Protein AF-T1GP58-F1 (afdb_monomer_lite)

Structure (mmCIF, N/CA/C/O backbone):
data_AF-T1GP58-F1
#
_entry.id   AF-T1GP58-F1
#
loop_
_atom_site.group_PDB
_atom_site.id
_atom_site.type_symbol
_atom_site.label_atom_id
_atom_site.label_alt_id
_atom_site.label_comp_id
_atom_site.label_asym_id
_atom_site.label_entity_id
_atom_site.label_seq_id
_atom_site.pdbx_PDB_ins_code
_atom_site.Cartn_x
_atom_site.Cartn_y
_atom_site.Cartn_z
_atom_site.occupancy
_atom_site.B_iso_or_equiv
_atom_site.auth_seq_id
_atom_site.auth_comp_id
_atom_site.auth_asym_id
_atom_site.auth_atom_id
_atom_site.pdbx_PDB_model_num
ATOM 1 N N . LYS A 1 1 ? 3.276 -62.588 -16.269 1.00 53.56 1 LYS A N 1
ATOM 2 C CA . LYS A 1 1 ? 3.575 -61.265 -16.884 1.00 53.56 1 LYS A CA 1
ATOM 3 C C . LYS A 1 1 ? 5.019 -60.886 -16.559 1.00 53.56 1 LYS A C 1
ATOM 5 O O . LYS A 1 1 ? 5.345 -60.754 -15.389 1.00 53.56 1 LYS A O 1
ATOM 10 N N . LYS A 1 2 ? 5.904 -60.807 -17.558 1.00 58.25 2 LYS A N 1
ATOM 11 C CA . LYS A 1 2 ? 7.333 -60.497 -17.373 1.00 58.25 2 LYS A CA 1
ATOM 12 C C . LYS A 1 2 ? 7.470 -58.979 -17.190 1.00 58.25 2 LYS A C 1
ATOM 14 O O . LYS A 1 2 ? 7.221 -58.237 -18.131 1.00 58.25 2 LYS A O 1
ATOM 19 N N . PHE A 1 3 ? 7.780 -58.509 -15.984 1.00 60.28 3 PHE A N 1
ATOM 20 C CA . PHE A 1 3 ? 7.936 -57.075 -15.714 1.00 60.28 3 PHE A CA 1
ATOM 21 C C . PHE A 1 3 ? 9.345 -56.616 -16.125 1.00 60.28 3 PHE A C 1
ATOM 23 O O . PHE A 1 3 ? 10.289 -56.723 -15.348 1.00 60.28 3 PHE A O 1
ATOM 30 N N . SER A 1 4 ? 9.512 -56.143 -17.361 1.00 80.62 4 SER A N 1
ATOM 31 C CA . SER A 1 4 ? 10.743 -55.489 -17.830 1.00 80.62 4 SER A CA 1
ATOM 32 C C . SER A 1 4 ? 10.648 -53.974 -17.630 1.00 80.62 4 SER A C 1
ATOM 34 O O . SER A 1 4 ? 9.689 -53.350 -18.075 1.00 80.62 4 SER A O 1
ATOM 36 N N . ASN A 1 5 ? 11.645 -53.370 -16.981 1.00 84.69 5 ASN A N 1
ATOM 37 C CA . ASN A 1 5 ? 11.744 -51.923 -16.782 1.00 84.69 5 ASN A CA 1
ATOM 38 C C . ASN A 1 5 ? 12.739 -51.355 -17.802 1.00 84.69 5 ASN A C 1
ATOM 40 O O . ASN A 1 5 ? 13.890 -51.791 -17.828 1.00 84.69 5 ASN A O 1
ATOM 44 N N . ARG A 1 6 ? 12.312 -50.401 -18.635 1.00 88.25 6 ARG A N 1
ATOM 45 C CA . ARG A 1 6 ? 13.151 -49.801 -19.685 1.00 88.25 6 ARG A CA 1
ATOM 46 C C . ARG A 1 6 ? 13.697 -48.439 -19.255 1.00 88.25 6 ARG A C 1
ATOM 48 O O . ARG A 1 6 ? 13.029 -47.708 -18.524 1.00 88.25 6 ARG A O 1
ATOM 55 N N . CYS A 1 7 ? 14.899 -48.099 -19.706 1.00 87.56 7 CYS A N 1
ATOM 56 C CA . CYS A 1 7 ? 15.447 -46.751 -19.582 1.00 87.56 7 CYS A CA 1
ATOM 57 C C . CYS A 1 7 ? 14.700 -45.790 -20.520 1.00 87.56 7 CYS A C 1
ATOM 59 O O . CYS A 1 7 ? 14.567 -46.077 -21.707 1.00 87.56 7 CYS A O 1
ATOM 61 N N . SER A 1 8 ? 14.221 -44.656 -19.999 1.00 84.69 8 SER A N 1
ATOM 62 C CA . SER A 1 8 ? 13.401 -43.684 -20.743 1.00 84.69 8 SER A CA 1
ATOM 63 C C . SER A 1 8 ? 14.207 -42.578 -21.432 1.00 84.69 8 SER A C 1
ATOM 65 O O . SER A 1 8 ? 13.628 -41.633 -21.959 1.00 84.69 8 SER A O 1
ATOM 67 N N . ILE A 1 9 ? 15.538 -42.644 -21.392 1.00 85.12 9 ILE A N 1
ATOM 68 C CA . ILE A 1 9 ? 16.398 -41.659 -22.053 1.00 85.12 9 ILE A CA 1
ATOM 69 C C . ILE A 1 9 ? 16.430 -41.975 -23.546 1.00 85.12 9 ILE A C 1
ATOM 71 O O . ILE A 1 9 ? 16.715 -43.110 -23.929 1.00 85.12 9 ILE A O 1
ATOM 75 N N . VAL A 1 10 ? 16.157 -40.951 -24.363 1.00 79.00 10 VAL A N 1
ATOM 76 C CA . VAL A 1 10 ? 15.878 -41.007 -25.816 1.00 79.00 10 VAL A CA 1
ATOM 77 C C . VAL A 1 10 ? 16.961 -41.734 -26.635 1.00 79.00 10 VAL A C 1
ATOM 79 O O . VAL A 1 10 ? 16.698 -42.179 -27.743 1.00 79.00 10 VAL A O 1
ATOM 82 N N . SER A 1 11 ? 18.152 -41.940 -26.070 1.00 78.50 11 SER A N 1
ATOM 83 C CA . SER A 1 11 ? 19.288 -42.599 -26.723 1.00 78.50 11 SER A CA 1
ATOM 84 C C . SER A 1 11 ? 19.703 -43.950 -26.105 1.00 78.50 11 SER A C 1
ATOM 86 O O . SER A 1 11 ? 20.630 -44.568 -26.622 1.00 78.50 11 SER A O 1
ATOM 88 N N . CYS A 1 12 ? 19.079 -44.430 -25.016 1.00 86.75 12 CYS A N 1
ATOM 89 C CA . CYS A 1 12 ? 19.571 -45.623 -24.307 1.00 86.75 12 CYS A CA 1
ATOM 90 C C . CYS A 1 12 ? 18.735 -46.894 -24.503 1.00 86.75 12 CYS A C 1
ATOM 92 O O . CYS A 1 12 ? 19.295 -47.950 -24.781 1.00 86.75 12 CYS A O 1
ATOM 94 N N . GLY A 1 13 ? 17.414 -46.827 -24.303 1.00 81.81 13 GLY A N 1
ATOM 95 C CA . GLY A 1 13 ? 16.479 -47.935 -24.566 1.00 81.81 13 GLY A CA 1
ATOM 96 C C . GLY A 1 13 ? 16.707 -49.262 -23.816 1.00 81.81 13 GLY A C 1
ATOM 97 O O . GLY A 1 13 ? 15.965 -50.213 -24.051 1.00 81.81 13 GLY A O 1
ATOM 98 N N . LYS A 1 14 ? 17.696 -49.365 -22.913 1.00 86.81 14 LYS A N 1
ATOM 99 C CA . LYS A 1 14 ? 18.072 -50.628 -22.248 1.00 86.81 14 LYS A CA 1
ATOM 100 C C . LYS A 1 14 ? 16.975 -51.147 -21.323 1.00 86.81 14 LYS A C 1
ATOM 102 O O . LYS A 1 14 ? 16.378 -50.385 -20.559 1.00 86.81 14 LYS A O 1
ATOM 107 N N . GLU A 1 15 ? 16.757 -52.459 -21.350 1.00 89.06 15 GLU A N 1
ATOM 108 C CA . GLU A 1 15 ? 15.716 -53.133 -20.572 1.00 89.06 15 GLU A CA 1
ATOM 109 C C . GLU A 1 15 ? 16.304 -53.984 -19.452 1.00 89.06 15 GLU A C 1
ATOM 111 O O . GLU A 1 15 ? 17.244 -54.752 -19.649 1.00 89.06 15 GLU A O 1
ATOM 116 N N . PHE A 1 16 ? 15.703 -53.894 -18.270 1.00 87.94 16 PHE A N 1
ATOM 117 C CA . PHE A 1 16 ? 16.152 -54.610 -17.087 1.00 87.94 16 PHE A CA 1
ATOM 118 C C . PHE A 1 16 ? 15.010 -55.395 -16.454 1.00 87.94 16 PHE A C 1
ATOM 120 O O . PHE A 1 16 ? 13.902 -54.890 -16.265 1.00 87.94 16 PHE A O 1
ATOM 127 N N . LYS A 1 17 ? 15.304 -56.636 -16.057 1.00 86.25 17 LYS A N 1
ATOM 128 C CA . LYS A 1 17 ? 14.353 -57.499 -15.339 1.00 86.25 17 LYS A CA 1
ATOM 129 C C . LYS A 1 17 ? 14.024 -56.963 -13.938 1.00 86.25 17 LYS A C 1
ATOM 131 O O . LYS A 1 17 ? 12.912 -57.145 -13.464 1.00 86.25 17 LYS A O 1
ATOM 136 N N . LEU A 1 18 ? 14.976 -56.292 -13.280 1.00 86.94 18 LEU A N 1
ATOM 137 C CA . LEU A 1 18 ? 14.813 -55.727 -11.937 1.00 86.94 18 LEU A CA 1
ATOM 138 C C . LEU A 1 18 ? 14.964 -54.201 -11.957 1.00 86.94 18 LEU A C 1
ATOM 140 O O . LEU A 1 18 ? 15.836 -53.658 -12.638 1.00 86.94 18 LEU A O 1
ATOM 144 N N . LYS A 1 19 ? 14.162 -53.512 -11.136 1.00 82.12 19 LYS A N 1
ATOM 145 C CA . LYS A 1 19 ? 14.239 -52.051 -10.950 1.00 82.12 19 LYS A CA 1
ATOM 146 C C . LYS A 1 19 ? 15.583 -51.593 -10.377 1.00 82.12 19 LYS A C 1
ATOM 148 O O . LYS A 1 19 ? 16.052 -50.516 -10.730 1.00 82.12 19 LYS A O 1
ATOM 153 N N . SER A 1 20 ? 16.233 -52.419 -9.556 1.00 84.12 20 SER A N 1
ATOM 154 C CA . SER A 1 20 ? 17.564 -52.137 -9.001 1.00 84.12 20 SER A CA 1
ATOM 155 C C . SER A 1 20 ? 18.631 -51.990 -10.091 1.00 84.12 20 SER A C 1
ATOM 157 O O . SER A 1 20 ? 19.484 -51.108 -10.009 1.00 84.12 20 SER A O 1
ATOM 159 N N . HIS A 1 21 ? 18.564 -52.810 -11.143 1.00 86.38 21 HIS A N 1
ATOM 160 C CA . HIS A 1 21 ? 19.505 -52.749 -12.262 1.00 86.38 21 HIS A CA 1
ATOM 161 C C . HIS A 1 21 ? 19.256 -51.521 -13.138 1.00 86.38 21 HIS A C 1
ATOM 163 O O . HIS A 1 21 ? 20.213 -50.866 -13.541 1.00 86.38 21 HIS A O 1
ATOM 169 N N . LEU A 1 22 ? 17.989 -51.150 -13.350 1.00 87.50 22 LEU A N 1
ATOM 170 C CA . LEU A 1 22 ? 17.644 -49.894 -14.015 1.00 87.50 22 LEU A CA 1
ATOM 171 C C . LEU A 1 22 ? 18.153 -48.676 -13.220 1.00 87.50 22 LEU A C 1
ATOM 173 O O . LEU A 1 22 ? 18.740 -47.767 -13.799 1.00 87.50 22 LEU A O 1
ATOM 177 N N . ALA A 1 23 ? 17.983 -48.667 -11.896 1.00 83.75 23 ALA A N 1
ATOM 178 C CA . ALA A 1 23 ? 18.475 -47.589 -11.035 1.00 83.75 23 ALA A CA 1
ATOM 179 C C . ALA A 1 23 ? 20.010 -47.470 -11.065 1.00 83.75 23 ALA A C 1
ATOM 181 O O . ALA A 1 23 ? 20.543 -46.367 -11.186 1.00 83.75 23 ALA A O 1
ATOM 182 N N . ARG A 1 24 ? 20.728 -48.603 -11.028 1.00 85.69 24 ARG A N 1
ATOM 183 C CA . ARG A 1 24 ? 22.191 -48.636 -11.197 1.00 85.69 24 ARG A CA 1
ATOM 184 C C . ARG A 1 24 ? 22.605 -48.109 -12.572 1.00 85.69 24 ARG A C 1
ATOM 186 O O . ARG A 1 24 ? 23.550 -47.333 -12.667 1.00 85.69 24 ARG A O 1
ATOM 193 N N . HIS A 1 25 ? 21.877 -48.490 -13.617 1.00 88.94 25 HIS A N 1
ATOM 194 C CA . HIS A 1 25 ? 22.128 -48.033 -14.976 1.00 88.94 25 HIS A CA 1
ATOM 195 C C . HIS A 1 25 ? 21.943 -46.514 -15.129 1.00 88.94 25 HIS A C 1
ATOM 197 O O . HIS A 1 25 ? 22.797 -45.871 -15.734 1.00 88.94 25 HIS A O 1
ATOM 203 N N . TYR A 1 26 ? 20.912 -45.922 -14.516 1.00 87.31 26 TYR A N 1
ATOM 204 C CA . TYR A 1 26 ? 20.752 -44.464 -14.477 1.00 87.31 26 TYR A CA 1
ATOM 205 C C . TYR A 1 26 ? 21.939 -43.761 -13.813 1.00 87.31 26 TYR A C 1
ATOM 207 O O . TYR A 1 26 ? 22.429 -42.765 -14.342 1.00 87.31 26 TYR A O 1
ATOM 215 N N . ALA A 1 27 ? 22.448 -44.306 -12.707 1.00 83.12 27 ALA A N 1
ATOM 216 C CA . ALA A 1 27 ? 23.586 -43.718 -12.010 1.00 83.12 27 ALA A CA 1
ATOM 217 C C . ALA A 1 27 ? 24.891 -43.832 -12.817 1.00 83.12 27 ALA A C 1
ATOM 219 O O . ALA A 1 27 ? 25.648 -42.871 -12.884 1.00 83.12 27 ALA A O 1
ATOM 220 N N . GLN A 1 28 ? 25.144 -44.984 -13.446 1.00 86.00 28 GLN A N 1
ATOM 221 C CA . GLN A 1 28 ? 26.411 -45.269 -14.132 1.00 86.00 28 GLN A CA 1
ATOM 222 C C . GLN A 1 28 ? 26.478 -44.719 -15.561 1.00 86.00 28 GLN A C 1
ATOM 224 O O . GLN A 1 28 ? 27.513 -44.204 -15.962 1.00 86.00 28 GLN A O 1
ATOM 229 N N . ALA A 1 29 ? 25.399 -44.836 -16.340 1.00 84.88 29 ALA A N 1
ATOM 230 C CA . ALA A 1 29 ? 25.394 -44.451 -17.755 1.00 84.88 29 ALA A CA 1
ATOM 231 C C . ALA A 1 29 ? 24.887 -43.022 -17.993 1.00 84.88 29 ALA A C 1
ATOM 233 O O . ALA A 1 29 ? 25.162 -42.443 -19.041 1.00 84.88 29 ALA A O 1
ATOM 234 N N . HIS A 1 30 ? 24.134 -42.460 -17.041 1.00 85.19 30 HIS A N 1
ATOM 235 C CA . HIS A 1 30 ? 23.494 -41.151 -17.190 1.00 85.19 30 HIS A CA 1
ATOM 236 C C . HIS A 1 30 ? 23.791 -40.180 -16.040 1.00 85.19 30 HIS A C 1
ATOM 238 O O . HIS A 1 30 ? 23.311 -39.052 -16.070 1.00 85.19 30 HIS A O 1
ATOM 244 N N . GLY A 1 31 ? 24.547 -40.595 -15.014 1.00 77.75 31 GLY A N 1
ATOM 245 C CA . GLY A 1 31 ? 24.836 -39.760 -13.841 1.00 77.75 31 GLY A CA 1
ATOM 246 C C . GLY A 1 31 ? 23.606 -39.425 -12.984 1.00 77.75 31 GLY A C 1
ATOM 247 O O . GLY A 1 31 ? 23.681 -38.581 -12.093 1.00 77.75 31 GLY A O 1
ATOM 248 N N . LEU A 1 32 ? 22.464 -40.075 -13.227 1.00 73.94 32 LEU A N 1
ATOM 249 C CA . LEU A 1 32 ? 21.208 -39.846 -12.516 1.00 73.94 32 LEU A CA 1
ATOM 250 C C . LEU A 1 32 ? 21.105 -40.818 -11.335 1.00 73.94 32 LEU A C 1
ATOM 252 O O . LEU A 1 32 ? 20.758 -41.989 -11.489 1.00 73.94 32 LEU A O 1
ATOM 256 N N . ALA A 1 33 ? 21.413 -40.350 -10.128 1.00 69.19 33 ALA A N 1
ATOM 257 C CA . ALA A 1 33 ? 21.353 -41.180 -8.928 1.00 69.19 33 ALA A CA 1
ATOM 258 C C . ALA A 1 33 ? 19.903 -41.383 -8.441 1.00 69.19 33 ALA A C 1
ATOM 260 O O . ALA A 1 33 ? 19.408 -40.650 -7.585 1.00 69.19 33 ALA A O 1
ATOM 261 N N . VAL A 1 34 ? 19.222 -42.420 -8.939 1.00 62.06 34 VAL A N 1
ATOM 262 C CA . VAL A 1 34 ? 17.927 -42.876 -8.400 1.00 62.06 34 VAL A CA 1
ATOM 263 C C . VAL A 1 34 ? 18.187 -43.742 -7.160 1.00 62.06 34 VAL A C 1
ATOM 265 O O . VAL A 1 34 ? 18.302 -44.965 -7.246 1.00 62.06 34 VAL A O 1
ATOM 268 N N . ARG A 1 35 ? 18.361 -43.125 -5.984 1.00 58.94 35 ARG A N 1
ATOM 269 C CA . ARG A 1 35 ? 18.572 -43.873 -4.729 1.00 58.94 35 ARG A CA 1
ATOM 270 C C . ARG A 1 35 ? 17.260 -44.509 -4.249 1.00 58.94 35 ARG A C 1
ATOM 272 O O . ARG A 1 35 ? 16.234 -43.847 -4.189 1.00 58.94 35 ARG A O 1
ATOM 279 N N . SER A 1 36 ? 17.310 -45.793 -3.884 1.00 57.44 36 SER A N 1
ATOM 280 C CA . SER A 1 36 ? 16.164 -46.583 -3.380 1.00 57.44 36 SER A CA 1
ATOM 281 C C . SER A 1 36 ? 15.986 -46.526 -1.851 1.00 57.44 36 SER A C 1
ATOM 283 O O . SER A 1 36 ? 15.307 -47.373 -1.282 1.00 57.44 36 SER A O 1
ATOM 285 N N . GLY A 1 37 ? 16.600 -45.557 -1.168 1.00 52.97 37 GLY A N 1
ATOM 286 C CA . GLY A 1 37 ? 16.432 -45.342 0.272 1.00 52.97 37 GLY A CA 1
ATOM 287 C C . GLY A 1 37 ? 15.597 -44.092 0.510 1.00 52.97 37 GLY A C 1
ATOM 288 O O . GLY A 1 37 ? 15.964 -43.055 -0.023 1.00 52.97 37 GLY A O 1
ATOM 289 N N . SER A 1 38 ? 14.499 -44.238 1.264 1.00 46.16 38 SER A N 1
ATOM 290 C CA . SER A 1 38 ? 13.566 -43.217 1.773 1.00 46.16 38 SER A CA 1
ATOM 291 C C . SER A 1 38 ? 13.392 -41.963 0.898 1.00 46.16 38 SER A C 1
ATOM 293 O O . SER A 1 38 ? 14.304 -41.136 0.814 1.00 46.16 38 SER A O 1
ATOM 295 N N . PRO A 1 39 ? 12.200 -41.741 0.312 1.00 50.47 39 PRO A N 1
ATOM 296 C CA . PRO A 1 39 ? 11.891 -40.490 -0.344 1.00 50.47 39 PRO A CA 1
ATOM 297 C C . PRO A 1 39 ? 11.797 -39.437 0.757 1.00 50.47 39 PRO A C 1
ATOM 299 O O . PRO A 1 39 ? 10.714 -39.106 1.223 1.00 50.47 39 PRO A O 1
ATOM 302 N N . ARG A 1 40 ? 12.919 -38.846 1.173 1.00 56.22 40 ARG A N 1
ATOM 303 C CA . ARG A 1 40 ? 12.838 -37.428 1.476 1.00 56.22 40 ARG A CA 1
ATOM 304 C C . ARG A 1 40 ? 12.452 -36.844 0.134 1.00 56.22 40 ARG A C 1
ATOM 306 O O . ARG A 1 40 ? 13.259 -36.951 -0.794 1.00 56.22 40 ARG A O 1
ATOM 313 N N . PRO A 1 41 ? 11.222 -36.334 -0.035 1.00 52.53 41 PRO A N 1
ATOM 314 C CA . PRO A 1 41 ? 10.964 -35.547 -1.209 1.00 52.53 41 PRO A CA 1
ATOM 315 C C . PRO A 1 41 ? 12.099 -34.524 -1.217 1.00 52.53 41 PRO A C 1
ATOM 317 O O . PRO A 1 41 ? 12.242 -33.736 -0.280 1.00 52.53 41 PRO A O 1
ATOM 320 N N . ILE A 1 42 ? 12.929 -34.543 -2.262 1.00 56.75 42 ILE A N 1
ATOM 321 C CA . ILE A 1 42 ? 13.425 -33.288 -2.801 1.00 56.75 42 ILE A CA 1
ATOM 322 C C . ILE A 1 42 ? 12.126 -32.583 -3.165 1.00 56.75 42 ILE A C 1
ATOM 324 O O . ILE A 1 42 ? 11.558 -32.753 -4.243 1.00 56.75 42 ILE A O 1
ATOM 328 N N . MET A 1 43 ? 11.548 -31.940 -2.144 1.00 50.03 43 MET A N 1
ATOM 329 C CA . MET A 1 43 ? 10.503 -30.958 -2.264 1.00 50.03 43 MET A CA 1
ATOM 330 C C . MET A 1 43 ? 11.083 -30.076 -3.332 1.00 50.03 43 MET A C 1
ATOM 332 O O . MET A 1 43 ? 12.142 -29.499 -3.086 1.00 50.03 43 MET A O 1
ATOM 336 N N . LYS A 1 44 ? 10.505 -30.119 -4.537 1.00 58.84 44 LYS A N 1
ATOM 337 C CA . LYS A 1 44 ? 10.918 -29.281 -5.656 1.00 58.84 44 LYS A CA 1
ATOM 338 C C . LYS A 1 44 ? 11.271 -27.945 -5.034 1.00 58.84 44 LYS A C 1
ATOM 340 O O . LYS A 1 44 ? 10.378 -27.296 -4.483 1.00 58.84 44 LYS A O 1
ATOM 345 N N . THR A 1 45 ? 12.552 -27.592 -4.981 1.00 58.97 45 THR A N 1
ATOM 346 C CA . THR A 1 45 ? 12.903 -26.264 -4.523 1.00 58.97 45 THR A CA 1
ATOM 347 C C . THR A 1 45 ? 12.319 -25.409 -5.620 1.00 58.97 45 THR A C 1
ATOM 349 O O . THR A 1 45 ? 12.806 -25.391 -6.748 1.00 58.97 45 THR A O 1
ATOM 352 N N . ARG A 1 46 ? 11.147 -24.828 -5.335 1.00 70.19 46 ARG A N 1
ATOM 353 C CA . ARG A 1 46 ? 10.574 -23.748 -6.122 1.00 70.19 46 ARG A CA 1
ATOM 354 C C . ARG A 1 46 ? 11.767 -22.868 -6.454 1.00 70.19 46 ARG A C 1
ATOM 356 O O . ARG A 1 46 ? 12.444 -22.454 -5.516 1.00 70.19 46 ARG A O 1
ATOM 363 N N . THR A 1 47 ? 12.081 -22.754 -7.744 1.00 82.88 47 THR A N 1
ATOM 364 C CA . THR A 1 47 ? 13.333 -22.191 -8.271 1.00 82.88 47 THR A CA 1
ATOM 365 C C . THR A 1 47 ? 13.873 -21.117 -7.335 1.00 82.88 47 THR A C 1
ATOM 367 O O . THR A 1 47 ? 13.185 -20.117 -7.105 1.00 82.88 47 THR A O 1
ATOM 370 N N . ALA A 1 48 ? 15.036 -21.354 -6.727 1.00 85.88 48 ALA A N 1
ATOM 371 C CA . ALA A 1 48 ? 15.615 -20.379 -5.815 1.00 85.88 48 ALA A CA 1
ATOM 372 C C . ALA A 1 48 ? 15.838 -19.068 -6.581 1.00 85.88 48 ALA A C 1
ATOM 374 O O . ALA A 1 48 ? 16.359 -19.083 -7.695 1.00 85.88 48 ALA A O 1
ATOM 375 N N . PHE A 1 49 ? 15.409 -17.944 -6.008 1.00 89.25 49 PHE A N 1
ATOM 376 C CA . PHE A 1 49 ? 15.566 -16.633 -6.629 1.00 89.25 49 PHE A CA 1
ATOM 377 C C . PHE A 1 49 ? 16.030 -15.608 -5.599 1.00 89.25 49 PHE A C 1
ATOM 379 O O . PHE A 1 49 ? 15.629 -15.639 -4.435 1.00 89.25 49 PHE A O 1
ATOM 386 N N . TYR A 1 50 ? 16.864 -14.678 -6.052 1.00 94.88 50 TYR A N 1
ATOM 387 C CA . TYR A 1 50 ? 17.271 -13.506 -5.294 1.00 94.88 50 TYR A CA 1
ATOM 388 C C . TYR A 1 50 ? 16.555 -12.286 -5.867 1.00 94.88 50 TYR A C 1
ATOM 390 O O . TYR A 1 50 ? 16.605 -12.037 -7.070 1.00 94.88 50 TYR A O 1
ATOM 398 N N . MET A 1 51 ? 15.872 -11.526 -5.014 1.00 94.56 51 MET A N 1
ATOM 399 C CA . MET A 1 51 ? 15.196 -10.297 -5.418 1.00 94.56 51 MET A CA 1
ATOM 400 C C . MET A 1 51 ? 15.711 -9.131 -4.583 1.00 94.56 51 MET A C 1
ATOM 402 O O . MET A 1 51 ? 15.428 -9.034 -3.390 1.00 94.56 51 MET A O 1
ATOM 406 N N . HIS A 1 52 ? 16.406 -8.208 -5.240 1.00 95.75 52 HIS A N 1
ATOM 407 C CA . HIS A 1 52 ? 16.778 -6.919 -4.675 1.00 95.75 52 HIS A CA 1
ATOM 408 C C . HIS A 1 52 ? 15.979 -5.812 -5.366 1.00 95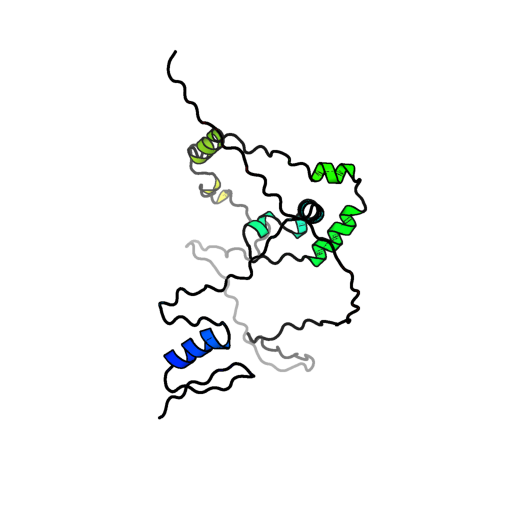.75 52 HIS A C 1
ATOM 410 O O . HIS A 1 52 ? 16.015 -5.664 -6.587 1.00 95.75 52 HIS A O 1
ATOM 416 N N . ALA A 1 53 ? 15.212 -5.039 -4.596 1.00 94.94 53 ALA A N 1
ATOM 417 C CA . ALA A 1 53 ? 14.369 -3.995 -5.167 1.00 94.94 53 ALA A CA 1
ATOM 418 C C . ALA A 1 53 ? 15.211 -2.786 -5.602 1.00 94.94 53 ALA A C 1
ATOM 420 O O . ALA A 1 53 ? 15.821 -2.121 -4.765 1.00 94.94 53 ALA A O 1
ATOM 421 N N . ASN A 1 54 ? 15.162 -2.446 -6.893 1.00 94.12 54 ASN A N 1
ATOM 422 C CA . ASN A 1 54 ? 15.793 -1.235 -7.417 1.00 94.12 54 ASN A CA 1
ATOM 423 C C . ASN A 1 54 ? 15.166 0.035 -6.792 1.00 94.12 54 ASN A C 1
ATOM 425 O O . ASN A 1 54 ? 14.000 0.055 -6.381 1.00 94.12 54 ASN A O 1
ATOM 429 N N . VAL A 1 55 ? 15.943 1.116 -6.746 1.00 93.62 55 VAL A N 1
ATOM 430 C CA . VAL A 1 55 ? 15.567 2.461 -6.300 1.00 93.62 55 VAL A CA 1
ATOM 431 C C . VAL A 1 55 ? 14.305 2.958 -7.008 1.00 93.62 55 VAL A C 1
ATOM 433 O O . VAL A 1 55 ? 13.392 3.441 -6.341 1.00 93.62 55 VAL A O 1
ATOM 436 N N . MET A 1 56 ? 14.186 2.751 -8.323 1.00 93.19 56 MET A N 1
ATOM 437 C CA . MET A 1 56 ? 12.978 3.121 -9.077 1.00 93.19 56 MET A CA 1
ATOM 438 C C . MET A 1 56 ? 11.732 2.384 -8.573 1.00 93.19 56 MET A C 1
ATOM 440 O O . MET A 1 56 ? 10.676 2.982 -8.385 1.00 93.19 56 MET A O 1
ATOM 444 N N . THR A 1 57 ? 11.857 1.094 -8.253 1.00 94.31 57 THR A N 1
ATOM 445 C CA . THR A 1 57 ? 10.756 0.300 -7.690 1.00 94.31 57 THR A CA 1
ATOM 446 C C . THR A 1 57 ? 10.426 0.713 -6.252 1.00 94.31 57 THR A C 1
ATOM 448 O O . THR A 1 57 ? 9.289 0.577 -5.802 1.00 94.31 57 THR A O 1
ATOM 451 N N . ARG A 1 58 ? 11.410 1.212 -5.491 1.00 94.62 58 ARG A N 1
ATOM 452 C CA . ARG A 1 58 ? 11.171 1.805 -4.165 1.00 94.62 58 ARG A CA 1
ATOM 453 C C . ARG A 1 58 ? 10.393 3.116 -4.291 1.00 94.62 58 ARG A C 1
ATOM 455 O O . ARG A 1 58 ? 9.421 3.286 -3.561 1.00 94.62 58 ARG A O 1
ATOM 462 N N . LEU A 1 59 ? 10.773 3.982 -5.233 1.00 94.81 59 LEU A N 1
ATOM 463 C CA . LEU A 1 59 ? 10.074 5.234 -5.533 1.00 94.81 59 LEU A CA 1
ATOM 464 C C . LEU A 1 59 ? 8.637 4.994 -5.999 1.00 94.81 59 LEU A C 1
ATOM 466 O O . LEU A 1 59 ? 7.718 5.604 -5.453 1.00 94.81 59 LEU A O 1
ATOM 470 N N . SER A 1 60 ? 8.415 4.070 -6.937 1.00 95.25 60 SER A N 1
ATOM 471 C CA . SER A 1 60 ? 7.072 3.797 -7.467 1.00 95.25 60 SER A CA 1
ATOM 472 C C . SER A 1 60 ? 6.087 3.357 -6.379 1.00 95.25 60 SER A C 1
ATOM 474 O O . SER A 1 60 ? 4.934 3.781 -6.380 1.00 95.25 60 SER A O 1
ATOM 476 N N . ARG A 1 61 ? 6.547 2.600 -5.370 1.00 95.00 61 ARG A N 1
ATOM 477 C CA . ARG A 1 61 ? 5.732 2.228 -4.194 1.00 95.00 61 ARG A CA 1
ATOM 478 C C . ARG A 1 61 ? 5.305 3.406 -3.325 1.00 95.00 61 ARG A C 1
ATOM 480 O O . ARG A 1 61 ? 4.283 3.309 -2.641 1.00 95.00 61 ARG A O 1
ATOM 487 N N . ILE A 1 62 ? 6.092 4.478 -3.314 1.00 93.25 62 ILE A N 1
ATOM 488 C CA . ILE A 1 62 ? 5.813 5.680 -2.530 1.00 93.25 62 ILE A CA 1
ATOM 489 C C . ILE A 1 62 ? 4.905 6.621 -3.326 1.00 93.25 62 ILE A C 1
ATOM 491 O O . IL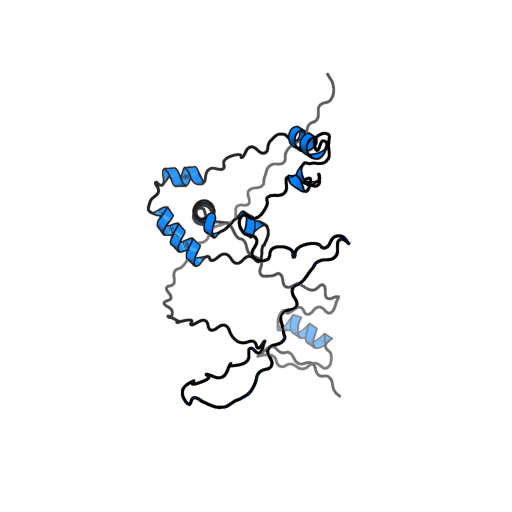E A 1 62 ? 3.888 7.056 -2.791 1.00 93.25 62 ILE A O 1
ATOM 495 N N . LEU A 1 63 ? 5.232 6.875 -4.597 1.00 93.94 63 LEU A N 1
ATOM 496 C CA . LEU A 1 63 ? 4.480 7.790 -5.460 1.00 93.94 63 LEU A CA 1
ATOM 497 C C . LEU A 1 63 ? 3.099 7.232 -5.837 1.00 93.94 63 LEU A C 1
ATOM 499 O O . LEU A 1 63 ? 2.084 7.892 -5.642 1.00 93.94 63 LEU A O 1
ATOM 503 N N . CYS A 1 64 ? 3.028 5.974 -6.271 1.00 95.12 64 CYS A N 1
ATOM 504 C CA . CYS A 1 64 ? 1.789 5.332 -6.724 1.00 95.12 64 CYS A CA 1
ATOM 505 C C . CYS A 1 64 ? 1.100 4.546 -5.591 1.00 95.12 64 CYS A C 1
ATOM 507 O O . CYS A 1 64 ? 0.551 3.456 -5.790 1.00 95.12 64 CYS A O 1
ATOM 509 N N . ARG A 1 65 ? 1.137 5.078 -4.360 1.00 94.50 65 ARG A N 1
ATOM 510 C CA . ARG A 1 65 ? 0.615 4.409 -3.152 1.00 94.50 65 ARG A CA 1
ATOM 511 C C . ARG A 1 65 ? -0.884 4.099 -3.234 1.00 94.50 65 ARG A C 1
ATOM 513 O O . ARG A 1 65 ? -1.329 3.120 -2.628 1.00 94.50 65 ARG A O 1
ATOM 520 N N . HIS A 1 66 ? -1.636 4.902 -3.985 1.00 94.38 66 HIS A N 1
ATOM 521 C CA . HIS A 1 66 ? -3.075 4.749 -4.197 1.00 94.38 66 HIS A CA 1
ATOM 522 C C . HIS A 1 66 ? -3.425 3.541 -5.089 1.00 94.38 66 HIS A C 1
ATOM 524 O O . HIS A 1 66 ? -4.409 2.855 -4.814 1.00 94.38 66 HIS A O 1
ATOM 530 N N . LEU A 1 67 ? -2.583 3.208 -6.076 1.00 95.88 67 LEU A N 1
ATOM 531 C CA . LEU A 1 67 ? -2.756 2.035 -6.949 1.00 95.88 67 LEU A CA 1
ATOM 532 C C . LEU A 1 67 ? -2.265 0.754 -6.281 1.00 95.88 67 LEU A C 1
ATOM 534 O O . LEU A 1 67 ? -2.950 -0.264 -6.278 1.00 95.88 67 LEU A O 1
ATOM 538 N N . ILE A 1 68 ? -1.080 0.819 -5.669 1.00 95.69 68 ILE A N 1
ATOM 539 C CA . ILE A 1 68 ? -0.435 -0.340 -5.036 1.00 95.69 68 ILE A CA 1
ATOM 540 C C . ILE A 1 68 ? -1.176 -0.753 -3.762 1.00 95.69 68 ILE A C 1
ATOM 542 O O . ILE A 1 68 ? -1.131 -1.917 -3.369 1.00 95.69 68 ILE A O 1
ATOM 546 N N . LYS A 1 69 ? -1.853 0.197 -3.099 1.00 95.06 69 LYS A N 1
ATOM 547 C CA . LYS A 1 69 ? -2.627 -0.026 -1.868 1.00 95.06 69 LYS A CA 1
ATOM 548 C C . LYS A 1 69 ? -1.819 -0.828 -0.848 1.00 95.06 69 LYS A C 1
ATOM 550 O O . LYS A 1 69 ? -2.254 -1.873 -0.374 1.00 95.06 69 LYS A O 1
ATOM 555 N N . SER A 1 70 ? -0.634 -0.326 -0.479 1.00 93.19 70 SER A N 1
ATOM 556 C CA . SER A 1 70 ? 0.370 -1.103 0.274 1.00 93.19 70 SER A CA 1
ATOM 557 C C . SER A 1 70 ? -0.161 -1.750 1.563 1.00 93.19 70 SER A C 1
ATOM 559 O O . SER A 1 70 ? 0.330 -2.795 1.964 1.00 93.19 70 SER A O 1
ATOM 561 N N . LYS A 1 71 ? -1.152 -1.136 2.232 1.00 94.38 71 LYS A N 1
ATOM 562 C CA . LYS A 1 71 ? -1.801 -1.704 3.428 1.00 94.38 71 LYS A CA 1
ATOM 563 C C . LYS A 1 71 ? -2.617 -2.963 3.106 1.00 94.38 71 LYS A C 1
ATOM 565 O O . LYS A 1 71 ? -2.608 -3.892 3.904 1.00 94.38 71 LYS A O 1
ATOM 570 N N . LYS A 1 72 ? -3.308 -2.980 1.962 1.00 96.00 72 LYS A N 1
ATOM 571 C CA . LYS A 1 72 ? -4.084 -4.126 1.475 1.00 96.00 72 LYS A CA 1
ATOM 572 C C . LYS A 1 72 ? -3.147 -5.221 0.971 1.00 96.00 72 LYS A C 1
ATOM 574 O O . LYS A 1 72 ? -3.223 -6.340 1.461 1.00 96.00 72 LYS A O 1
ATOM 579 N N . ALA A 1 73 ? -2.201 -4.869 0.098 1.00 95.81 73 ALA A N 1
ATOM 580 C CA . ALA A 1 73 ? -1.218 -5.810 -0.445 1.00 95.81 73 ALA A CA 1
ATOM 581 C C . ALA A 1 73 ? -0.370 -6.496 0.646 1.00 95.81 73 ALA A C 1
ATOM 583 O O . ALA A 1 73 ? -0.050 -7.670 0.528 1.00 95.81 73 ALA A O 1
ATOM 584 N N . ALA A 1 74 ? -0.053 -5.799 1.745 1.00 95.81 74 ALA A N 1
ATOM 585 C CA . ALA A 1 74 ? 0.678 -6.394 2.868 1.00 95.81 74 ALA A CA 1
ATOM 586 C C . ALA A 1 74 ? -0.137 -7.434 3.661 1.00 95.81 74 ALA A C 1
ATOM 588 O O . ALA A 1 74 ? 0.452 -8.293 4.307 1.00 95.81 74 ALA A O 1
ATOM 589 N N . ARG A 1 75 ? -1.474 -7.350 3.644 1.00 97.44 75 ARG A N 1
ATOM 590 C CA . ARG A 1 75 ? -2.374 -8.283 4.349 1.00 97.44 75 ARG A CA 1
ATOM 591 C C . ARG A 1 75 ? -2.900 -9.400 3.442 1.00 97.44 75 ARG A C 1
ATOM 593 O O . ARG A 1 75 ? -3.348 -10.418 3.950 1.00 97.44 75 ARG A O 1
ATOM 600 N N . GLN A 1 76 ? -2.846 -9.217 2.122 1.00 96.56 76 GLN A N 1
ATOM 601 C CA . GLN A 1 76 ? -3.244 -10.205 1.118 1.00 96.56 76 GLN A CA 1
ATOM 602 C C . GLN A 1 76 ? -2.092 -10.452 0.129 1.00 96.56 76 GLN A C 1
ATOM 604 O O . GLN A 1 76 ? -1.959 -9.696 -0.833 1.00 96.56 76 GLN A O 1
ATOM 609 N N . PRO A 1 77 ? -1.282 -11.513 0.305 1.00 94.62 77 PRO A N 1
ATOM 610 C CA . PRO A 1 77 ? -0.172 -11.808 -0.606 1.00 94.62 77 PRO A CA 1
ATOM 611 C C . PRO A 1 77 ? -0.637 -12.220 -2.012 1.00 94.62 77 PRO A C 1
ATOM 613 O O . PRO A 1 77 ? 0.085 -12.006 -2.980 1.00 94.62 77 PRO A O 1
ATOM 616 N N . SER A 1 78 ? -1.848 -12.770 -2.142 1.00 95.19 78 SER A N 1
ATOM 617 C CA . SER A 1 78 ? -2.484 -13.102 -3.425 1.00 95.19 78 SER A CA 1
ATOM 618 C C . SER A 1 78 ? -3.165 -11.905 -4.100 1.00 95.19 78 SER A C 1
ATOM 620 O O . SER A 1 78 ? -3.761 -12.055 -5.165 1.00 95.19 78 SER A O 1
ATOM 622 N N . PHE A 1 79 ? -3.101 -10.710 -3.502 1.00 95.44 79 PHE A N 1
ATOM 623 C CA . PHE A 1 79 ? -3.661 -9.507 -4.103 1.00 95.44 79 PHE A CA 1
ATOM 624 C C . PHE A 1 79 ? -2.861 -9.117 -5.347 1.00 95.44 79 PHE A C 1
ATOM 626 O O . PHE A 1 79 ? -1.712 -8.679 -5.262 1.00 95.44 79 PHE A O 1
ATOM 633 N N . VAL A 1 80 ? -3.494 -9.260 -6.509 1.00 95.44 80 VAL A N 1
ATOM 634 C CA . VAL A 1 80 ? -2.887 -8.912 -7.792 1.00 95.44 80 VAL A CA 1
ATOM 635 C C . VAL A 1 80 ? -2.784 -7.393 -7.902 1.00 95.44 80 VAL A C 1
ATOM 637 O O . VAL A 1 80 ? -3.784 -6.675 -7.899 1.00 95.44 80 VAL A O 1
ATOM 640 N N . ILE A 1 81 ? -1.553 -6.898 -8.004 1.00 96.00 81 ILE A N 1
ATOM 641 C CA . ILE A 1 81 ? -1.268 -5.486 -8.259 1.00 96.00 81 ILE A CA 1
ATOM 642 C C . ILE A 1 81 ? -1.189 -5.299 -9.772 1.00 96.00 81 ILE A C 1
ATOM 644 O O . ILE A 1 81 ? -0.401 -5.970 -10.439 1.00 96.00 81 ILE A O 1
ATOM 648 N N . ASN A 1 82 ? -1.963 -4.360 -10.317 1.00 95.50 82 ASN A N 1
ATOM 649 C CA . ASN A 1 82 ? -1.864 -4.006 -11.729 1.00 95.50 82 ASN A CA 1
ATOM 650 C C . ASN A 1 82 ? -0.537 -3.271 -11.994 1.00 95.50 82 ASN A C 1
ATOM 652 O O . ASN A 1 82 ? -0.420 -2.061 -11.800 1.00 95.50 82 ASN A O 1
ATOM 656 N N . THR A 1 83 ? 0.486 -4.021 -12.407 1.00 94.69 83 THR A N 1
ATOM 657 C CA . THR A 1 83 ? 1.830 -3.472 -12.635 1.00 94.69 83 THR A CA 1
ATOM 658 C C . THR A 1 83 ? 1.910 -2.564 -13.861 1.00 94.69 83 THR A C 1
ATOM 660 O O . THR A 1 83 ? 2.797 -1.717 -13.907 1.00 94.69 83 THR A O 1
ATOM 663 N N . HIS A 1 84 ? 0.998 -2.691 -14.831 1.00 96.56 84 HIS A N 1
ATOM 664 C CA . HIS A 1 84 ? 0.958 -1.821 -16.009 1.00 96.56 84 HIS A CA 1
ATOM 665 C C . HIS A 1 84 ? 0.506 -0.410 -15.641 1.00 96.56 84 HIS A C 1
ATOM 667 O O . HIS A 1 84 ? 1.238 0.542 -15.901 1.00 96.56 84 HIS A O 1
ATOM 673 N N . LEU A 1 85 ? -0.621 -0.289 -14.931 1.00 96.75 85 LEU A N 1
ATOM 674 C CA . LEU A 1 85 ? -1.116 1.011 -14.465 1.00 96.75 85 LEU A CA 1
ATOM 675 C C . LEU A 1 85 ? -0.103 1.708 -13.554 1.00 96.75 85 LEU A C 1
ATOM 677 O O . LEU A 1 85 ? 0.150 2.898 -13.699 1.00 96.75 85 LEU A O 1
ATOM 681 N N . VAL A 1 86 ? 0.540 0.956 -12.655 1.00 96.69 86 VAL A N 1
ATOM 682 C CA . VAL A 1 86 ? 1.587 1.504 -11.780 1.00 96.69 86 VAL A CA 1
ATOM 683 C C . VAL A 1 86 ? 2.768 2.055 -12.580 1.00 96.69 86 VAL A C 1
ATOM 685 O O . VAL A 1 86 ? 3.313 3.085 -12.197 1.00 96.69 86 VAL A O 1
ATOM 688 N N . ARG A 1 87 ? 3.184 1.394 -13.670 1.00 96.00 87 ARG A N 1
ATOM 689 C CA . ARG A 1 87 ? 4.284 1.886 -14.517 1.00 96.00 87 ARG A CA 1
ATOM 690 C C . ARG A 1 87 ? 3.902 3.170 -15.249 1.00 96.00 87 ARG A C 1
ATOM 692 O O . ARG A 1 87 ? 4.690 4.108 -15.225 1.00 96.00 87 ARG A O 1
ATOM 699 N N . GLN A 1 88 ? 2.711 3.222 -15.844 1.00 96.00 88 GLN A N 1
ATOM 700 C CA . GLN A 1 88 ? 2.218 4.402 -16.561 1.00 96.00 88 GLN A CA 1
ATOM 701 C C . GLN A 1 88 ? 2.142 5.624 -15.638 1.00 96.00 88 GLN A C 1
ATOM 703 O O . GLN A 1 88 ? 2.752 6.656 -15.906 1.00 96.00 88 GLN A O 1
ATOM 708 N N . GLU A 1 89 ? 1.479 5.471 -14.493 1.00 95.69 89 GLU A N 1
ATOM 709 C CA . GLU A 1 89 ? 1.337 6.534 -13.497 1.00 95.69 89 GLU A CA 1
ATOM 710 C C . GLU A 1 89 ? 2.677 6.942 -12.883 1.00 95.69 89 GLU A C 1
ATOM 712 O O . GLU A 1 89 ? 2.899 8.115 -12.589 1.00 95.69 89 GLU A O 1
ATOM 717 N N . PHE A 1 90 ? 3.607 6.001 -12.705 1.00 96.12 90 PHE A N 1
ATOM 718 C CA . PHE A 1 90 ? 4.944 6.323 -12.217 1.00 96.12 90 PHE A CA 1
ATOM 719 C C . PHE A 1 90 ? 5.704 7.230 -13.187 1.00 96.12 90 PHE A C 1
ATOM 721 O O . PHE A 1 90 ? 6.322 8.183 -12.724 1.00 96.12 90 PHE A O 1
ATOM 728 N N . ILE A 1 91 ? 5.633 6.974 -14.498 1.00 94.75 91 ILE A N 1
ATOM 729 C CA . ILE A 1 91 ? 6.299 7.799 -15.519 1.00 94.75 91 ILE A CA 1
ATOM 730 C C . ILE A 1 91 ? 5.745 9.229 -15.496 1.00 94.75 91 ILE A C 1
ATOM 732 O O . ILE A 1 91 ? 6.524 10.178 -15.433 1.00 94.75 91 ILE A O 1
ATOM 736 N N . LEU A 1 92 ? 4.417 9.379 -15.442 1.00 93.50 92 LEU A N 1
ATOM 737 C CA . LEU A 1 92 ? 3.757 10.687 -15.345 1.00 93.50 92 LEU A CA 1
ATOM 738 C C . LEU A 1 92 ? 4.144 11.437 -14.063 1.00 93.50 92 LEU A C 1
ATOM 740 O O . LEU A 1 92 ? 4.411 12.633 -14.077 1.00 93.50 92 LEU A O 1
ATOM 744 N N . ASN A 1 93 ? 4.224 10.727 -12.938 1.00 91.00 93 ASN A N 1
ATOM 745 C CA . ASN A 1 93 ? 4.616 11.318 -11.660 1.00 91.00 93 ASN A CA 1
ATOM 746 C C . ASN A 1 93 ? 6.119 11.613 -11.551 1.00 91.00 93 ASN A C 1
ATOM 748 O O . ASN A 1 93 ? 6.516 12.320 -10.621 1.00 91.00 93 ASN A O 1
ATOM 752 N N . LEU A 1 94 ? 6.948 11.020 -12.412 1.00 92.38 94 LEU A N 1
ATOM 753 C CA . LEU A 1 94 ? 8.398 11.184 -12.405 1.00 92.38 94 LEU A CA 1
ATOM 754 C C . LEU A 1 94 ? 8.829 12.412 -13.216 1.00 92.38 94 LEU A C 1
ATOM 756 O O . LEU A 1 94 ? 9.725 13.120 -12.769 1.00 92.38 94 LEU A O 1
ATOM 760 N N . SER A 1 95 ? 8.177 12.691 -14.352 1.00 89.25 95 SER A N 1
ATOM 761 C CA . SER A 1 95 ? 8.520 13.822 -15.232 1.00 89.25 95 SER A CA 1
ATOM 762 C C . SER A 1 95 ? 8.356 15.193 -14.567 1.00 89.25 95 SER A C 1
ATOM 764 O O . SER A 1 95 ? 9.089 16.119 -14.891 1.00 89.25 95 SER A O 1
ATOM 766 N N . GLY A 1 96 ? 7.438 15.323 -13.606 1.00 84.38 96 GLY A N 1
ATOM 767 C CA . GLY A 1 96 ? 7.173 16.581 -12.901 1.00 84.38 96 GLY A CA 1
ATOM 768 C C . GLY A 1 96 ? 8.013 16.835 -11.644 1.00 84.38 96 GLY A C 1
ATOM 769 O O . GLY A 1 96 ? 7.698 17.766 -10.908 1.00 84.38 96 GLY A O 1
ATOM 770 N N . LYS A 1 97 ? 9.016 16.002 -11.318 1.00 89.56 97 LYS A N 1
ATOM 771 C CA . LYS A 1 97 ? 9.730 16.071 -10.024 1.00 89.56 97 LYS A CA 1
ATOM 772 C C . LYS A 1 97 ? 11.220 16.309 -10.186 1.00 89.56 97 LYS A C 1
ATOM 774 O O . LYS A 1 97 ? 11.886 15.652 -10.982 1.00 89.56 97 LYS A O 1
ATOM 779 N N . ASN A 1 98 ? 11.756 17.193 -9.349 1.00 92.81 98 ASN A N 1
ATOM 780 C CA . ASN A 1 98 ? 13.186 17.459 -9.303 1.00 92.81 98 ASN A CA 1
ATOM 781 C C . ASN A 1 98 ? 13.939 16.231 -8.738 1.00 92.81 98 ASN A C 1
ATOM 783 O O . ASN A 1 98 ? 13.467 15.600 -7.781 1.00 92.81 98 ASN A O 1
ATOM 787 N N . PRO A 1 99 ? 15.117 15.861 -9.277 1.00 89.62 99 PRO A N 1
ATOM 788 C CA . PRO A 1 99 ? 15.955 14.799 -8.717 1.00 89.62 99 PRO A CA 1
ATOM 789 C C . PRO A 1 99 ? 16.284 14.953 -7.223 1.00 89.62 99 PRO A C 1
ATOM 791 O O . PRO A 1 99 ? 16.459 13.941 -6.539 1.00 89.62 99 PRO A O 1
ATOM 794 N N . THR A 1 100 ? 16.366 16.174 -6.687 1.00 92.44 100 THR A N 1
ATOM 795 C CA . THR A 1 100 ? 16.579 16.407 -5.245 1.00 92.44 100 THR A CA 1
ATOM 796 C C . THR A 1 100 ? 15.393 15.925 -4.408 1.00 92.44 100 THR A C 1
ATOM 798 O O . THR A 1 100 ? 15.580 15.213 -3.418 1.00 92.44 100 THR A O 1
ATOM 801 N N . ASP A 1 101 ? 14.170 16.200 -4.853 1.00 91.75 101 ASP A N 1
ATOM 802 C CA . ASP A 1 101 ? 12.942 15.765 -4.185 1.00 91.75 101 ASP A CA 1
ATOM 803 C C . ASP A 1 101 ? 12.807 14.244 -4.192 1.00 91.75 101 ASP A C 1
ATOM 805 O O . ASP A 1 101 ? 12.439 13.634 -3.186 1.00 91.75 101 ASP A O 1
ATOM 809 N N . LEU A 1 102 ? 13.174 13.598 -5.302 1.00 92.12 102 LEU A N 1
ATOM 810 C CA . LEU A 1 102 ? 13.176 12.138 -5.403 1.00 92.12 102 LEU A CA 1
ATOM 811 C C . LEU A 1 102 ? 14.140 11.501 -4.396 1.00 92.12 102 LEU A C 1
ATOM 813 O O . LEU A 1 102 ? 13.790 10.509 -3.748 1.00 92.12 102 LEU A O 1
ATOM 817 N N . LYS A 1 103 ? 15.333 12.083 -4.216 1.00 91.62 103 LYS A N 1
ATOM 818 C CA . LYS A 1 103 ? 16.282 11.645 -3.182 1.00 91.62 103 LYS A CA 1
ATOM 819 C C . LYS A 1 103 ? 15.678 11.820 -1.792 1.00 91.62 103 LYS A C 1
ATOM 821 O O . LYS A 1 103 ? 15.694 10.869 -1.014 1.00 91.62 103 LYS A O 1
ATOM 826 N N . ASN A 1 104 ? 15.059 12.966 -1.517 1.00 92.62 104 ASN A N 1
ATOM 827 C CA . ASN A 1 104 ? 14.409 13.246 -0.234 1.00 92.62 104 ASN A CA 1
ATOM 828 C C . ASN A 1 104 ? 13.283 12.253 0.094 1.00 92.62 104 ASN A C 1
ATOM 830 O O . ASN A 1 104 ? 13.120 11.852 1.247 1.00 92.62 104 ASN A O 1
ATOM 834 N N . ILE A 1 105 ? 12.534 11.802 -0.915 1.00 91.81 105 ILE A N 1
ATOM 835 C CA . ILE A 1 105 ? 11.491 10.777 -0.765 1.00 91.81 105 ILE A CA 1
ATOM 836 C C . ILE A 1 105 ? 12.086 9.404 -0.409 1.00 91.81 105 ILE A C 1
ATOM 838 O O . ILE A 1 105 ? 11.459 8.619 0.306 1.00 91.81 105 ILE A O 1
ATOM 842 N N . LEU A 1 106 ? 13.291 9.097 -0.895 1.00 90.94 106 LEU A N 1
ATOM 843 C CA . LEU A 1 106 ? 13.974 7.826 -0.633 1.00 90.94 106 LEU A CA 1
ATOM 844 C C . LEU A 1 106 ? 14.632 7.750 0.743 1.00 90.94 106 LEU A C 1
ATOM 846 O O . LEU A 1 106 ? 14.946 6.637 1.190 1.00 90.94 106 LEU A O 1
ATOM 850 N N . ILE A 1 107 ? 14.828 8.895 1.401 1.00 92.25 107 ILE A N 1
ATOM 851 C CA . ILE A 1 107 ? 15.366 8.971 2.757 1.00 92.25 107 ILE A CA 1
ATOM 852 C C . ILE A 1 107 ? 14.367 8.333 3.726 1.00 92.25 107 ILE A C 1
ATOM 854 O O . ILE A 1 107 ? 13.179 8.664 3.773 1.00 92.25 107 ILE A O 1
ATOM 858 N N . TYR A 1 108 ? 14.862 7.391 4.528 1.00 86.88 108 TYR A N 1
ATOM 859 C CA . TYR A 1 108 ? 14.065 6.761 5.568 1.00 86.88 108 TYR A CA 1
ATOM 860 C C . TYR A 1 108 ? 13.713 7.780 6.657 1.00 86.88 108 TYR A C 1
ATOM 862 O O . TYR A 1 108 ? 14.584 8.282 7.362 1.00 86.88 108 TYR A O 1
ATOM 870 N N . LYS A 1 109 ? 12.417 8.046 6.836 1.00 88.25 109 LYS A N 1
ATOM 871 C CA . LYS A 1 109 ? 11.911 8.852 7.951 1.00 88.25 109 LYS A CA 1
ATOM 872 C C . LYS A 1 109 ? 11.494 7.935 9.099 1.00 88.25 109 LYS A C 1
ATOM 874 O O . LYS A 1 109 ? 10.548 7.151 8.957 1.00 88.25 109 LYS A O 1
ATOM 879 N N . LYS A 1 110 ? 12.170 8.047 10.251 1.00 90.19 110 LYS A N 1
ATOM 880 C CA . LYS A 1 110 ? 11.762 7.363 11.488 1.00 90.19 110 LYS A CA 1
ATOM 881 C C . LYS A 1 110 ? 10.363 7.845 11.864 1.00 90.19 110 LYS A C 1
ATOM 883 O O . LYS A 1 110 ? 10.150 8.987 12.251 1.00 90.19 110 LYS A O 1
ATOM 888 N N . LYS A 1 111 ? 9.381 6.962 11.723 1.00 89.75 111 LYS A N 1
ATOM 889 C CA . LYS A 1 111 ? 7.998 7.238 12.120 1.00 89.75 111 LYS A CA 1
ATOM 890 C C . LYS A 1 111 ? 7.861 7.077 13.637 1.00 89.75 111 LYS A C 1
ATOM 892 O O . LYS A 1 111 ? 8.206 6.006 14.142 1.00 89.75 111 LYS A O 1
ATOM 897 N N . GLN A 1 112 ? 7.278 8.058 14.318 1.00 91.94 112 GLN A N 1
ATOM 898 C CA . GLN A 1 112 ? 7.004 7.990 15.756 1.00 91.94 112 GLN A CA 1
ATOM 899 C C . GLN A 1 112 ? 5.961 6.901 16.058 1.00 91.94 112 GLN A C 1
ATOM 901 O O . GLN A 1 112 ? 4.832 6.968 15.581 1.00 91.94 112 GLN A O 1
ATOM 906 N N . ARG A 1 113 ? 6.356 5.849 16.789 1.00 87.50 113 ARG A N 1
ATOM 907 C CA . ARG A 1 113 ? 5.479 4.714 17.160 1.00 87.50 113 ARG A CA 1
ATOM 908 C C . ARG A 1 113 ? 4.699 4.947 18.460 1.00 87.50 113 ARG A C 1
ATOM 910 O O . ARG A 1 113 ? 3.781 4.185 18.736 1.00 87.50 113 ARG A O 1
ATOM 917 N N . GLY A 1 114 ? 5.033 5.996 19.214 1.00 89.50 114 GLY A N 1
ATOM 918 C CA . GLY A 1 114 ? 4.551 6.198 20.582 1.00 89.50 114 GLY A CA 1
ATOM 919 C C . GLY A 1 114 ? 5.360 5.395 21.609 1.00 89.50 114 GLY A C 1
ATOM 920 O O . GLY A 1 114 ? 6.230 4.607 21.241 1.00 89.50 114 GLY A O 1
ATOM 921 N N . SER A 1 115 ? 5.091 5.632 22.895 1.00 92.75 115 SER A N 1
ATOM 922 C CA . SER A 1 115 ? 5.695 4.882 24.008 1.00 92.75 115 SER A CA 1
ATOM 923 C C . SER A 1 115 ? 4.929 3.581 24.257 1.00 92.75 115 SER A C 1
ATOM 925 O O . SER A 1 115 ? 3.698 3.570 24.193 1.00 92.75 115 SER A O 1
ATOM 927 N N . VAL A 1 116 ? 5.652 2.507 24.585 1.00 92.69 116 VAL A N 1
ATOM 928 C CA . VAL A 1 116 ? 5.072 1.209 24.964 1.00 92.69 116 VAL A CA 1
ATOM 929 C C . VAL A 1 116 ? 4.151 1.363 26.172 1.00 92.69 116 VAL A C 1
ATOM 931 O O . VAL A 1 116 ? 3.039 0.852 26.138 1.00 92.69 116 VAL A O 1
ATOM 934 N N . THR A 1 117 ? 4.539 2.153 27.176 1.00 90.31 117 THR A N 1
ATOM 935 C CA . THR A 1 117 ? 3.721 2.426 28.369 1.00 90.31 117 THR A CA 1
ATOM 936 C C . THR A 1 117 ? 2.374 3.052 28.005 1.00 90.31 117 THR A C 1
ATOM 938 O O . THR A 1 117 ? 1.341 2.660 28.535 1.00 90.31 117 THR A O 1
ATOM 941 N N . LYS A 1 118 ? 2.345 3.970 27.025 1.00 86.94 118 LYS A N 1
ATOM 942 C CA . LYS A 1 118 ? 1.085 4.565 26.538 1.00 86.94 118 LYS A CA 1
ATOM 943 C C . LYS A 1 118 ? 0.186 3.525 25.865 1.00 86.94 118 LYS A C 1
ATOM 945 O O . LYS A 1 118 ? -1.032 3.600 25.990 1.00 86.94 118 LYS A O 1
ATOM 950 N N . ILE A 1 119 ? 0.773 2.570 25.144 1.00 88.50 119 ILE A N 1
ATOM 951 C CA . ILE A 1 119 ? 0.032 1.479 24.500 1.00 88.50 119 ILE A CA 1
ATOM 952 C C . ILE A 1 119 ? -0.482 0.496 25.559 1.00 88.50 119 ILE A C 1
ATOM 954 O O . ILE A 1 119 ? -1.647 0.124 25.502 1.00 88.50 119 ILE A O 1
ATOM 958 N N . ALA A 1 120 ? 0.347 0.133 26.540 1.00 87.19 120 ALA A N 1
ATOM 959 C CA . ALA A 1 120 ? -0.022 -0.747 27.645 1.00 87.19 120 ALA A CA 1
ATOM 960 C C . ALA A 1 120 ? -1.180 -0.165 28.463 1.00 87.19 120 ALA A C 1
ATOM 962 O O . ALA A 1 120 ? -2.182 -0.845 28.644 1.00 87.19 120 ALA A O 1
ATOM 963 N N . ASN A 1 121 ? -1.113 1.116 28.837 1.00 86.38 121 ASN A N 1
ATOM 964 C CA . ASN A 1 121 ? -2.206 1.792 29.541 1.00 86.38 121 ASN A CA 1
ATOM 965 C C . ASN A 1 121 ? -3.486 1.840 28.692 1.00 86.38 121 ASN A C 1
ATOM 967 O O . ASN A 1 121 ? -4.572 1.597 29.201 1.00 86.38 121 ASN A O 1
ATOM 971 N N . LYS A 1 122 ? -3.374 2.088 27.378 1.00 83.69 122 LYS A N 1
ATOM 972 C CA . LYS A 1 122 ? -4.525 2.069 26.459 1.00 83.69 122 LYS A CA 1
ATOM 973 C C . LYS A 1 122 ? -5.172 0.681 26.337 1.00 83.69 122 LYS A C 1
ATOM 975 O O . LYS A 1 122 ? -6.374 0.600 26.113 1.00 83.69 122 LYS A O 1
ATOM 980 N N . LEU A 1 123 ? -4.381 -0.389 26.414 1.00 84.69 123 LEU A N 1
ATOM 981 C CA . LEU A 1 123 ? -4.873 -1.767 26.342 1.00 84.69 123 LEU A CA 1
ATOM 982 C C . LEU A 1 123 ? -5.412 -2.263 27.692 1.00 84.69 123 LEU A C 1
ATOM 984 O O . LEU A 1 123 ? -6.407 -2.976 27.710 1.00 84.69 123 LEU A O 1
ATOM 988 N N . GLY A 1 124 ? -4.758 -1.895 28.798 1.00 80.12 124 GLY A N 1
ATOM 989 C CA . GLY A 1 124 ? -5.086 -2.334 30.157 1.00 80.12 124 GLY A CA 1
ATOM 990 C C . GLY A 1 124 ? -6.154 -1.494 30.860 1.00 80.12 124 GLY A C 1
ATOM 991 O O . GLY A 1 124 ? -6.761 -1.961 31.816 1.00 80.12 124 GLY A O 1
ATOM 992 N N . SER A 1 125 ? -6.418 -0.276 30.387 1.00 68.81 125 SER A N 1
ATOM 993 C CA . SER A 1 125 ? -7.487 0.588 30.889 1.00 68.81 125 SER A CA 1
ATOM 994 C C . SER A 1 125 ? -8.356 1.065 29.723 1.00 68.81 125 SER A C 1
ATOM 996 O O . SER A 1 125 ? -8.246 2.224 29.306 1.00 68.81 125 SER A O 1
ATOM 998 N N . PRO A 1 126 ? -9.228 0.202 29.158 1.00 65.00 126 PRO A N 1
ATOM 999 C CA . PRO A 1 126 ? -10.392 0.725 28.455 1.00 65.00 126 PRO A CA 1
ATOM 1000 C C . PRO A 1 126 ? -11.132 1.561 29.505 1.00 65.00 126 PRO A C 1
ATOM 1002 O O . PRO A 1 126 ? -11.436 1.031 30.567 1.00 65.00 126 PRO A O 1
ATOM 1005 N N . GLY A 1 127 ? -11.257 2.877 29.309 1.00 60.44 127 GLY A N 1
ATOM 1006 C CA . GLY A 1 127 ? -11.704 3.807 30.357 1.00 60.44 127 GLY A CA 1
ATOM 1007 C C . GLY A 1 127 ? -12.894 3.294 31.180 1.00 60.44 127 GLY A C 1
ATOM 1008 O O . GLY A 1 127 ? -13.715 2.542 30.671 1.00 60.44 127 GLY A O 1
ATOM 1009 N N . SER A 1 128 ? -12.961 3.693 32.453 1.00 64.88 128 SER A N 1
ATOM 1010 C CA . SER A 1 128 ? -14.021 3.289 33.387 1.00 64.88 128 SER A CA 1
ATOM 1011 C C . SER A 1 128 ? -15.411 3.439 32.752 1.00 64.88 128 SER A C 1
ATOM 1013 O O . SER A 1 128 ? -15.878 4.555 32.529 1.00 64.88 128 SER A O 1
ATOM 1015 N N . GLY A 1 129 ? -16.038 2.307 32.425 1.00 67.44 129 GLY A N 1
ATOM 1016 C CA . GLY A 1 129 ? -17.379 2.223 31.852 1.00 67.44 129 GLY A CA 1
ATOM 1017 C C . GLY A 1 129 ? -17.454 1.383 30.569 1.00 67.44 129 GLY A C 1
ATOM 1018 O O . GLY A 1 129 ? -16.472 1.262 29.833 1.00 67.44 129 GLY A O 1
ATOM 1019 N N . PRO A 1 130 ? -18.620 0.780 30.266 1.00 68.19 130 PRO A N 1
ATOM 1020 C CA . PRO A 1 130 ? -18.858 0.203 28.949 1.00 68.19 130 PRO A CA 1
ATOM 1021 C C . PRO A 1 130 ? -18.623 1.290 27.896 1.00 68.19 130 PRO A C 1
ATOM 1023 O O . PRO A 1 130 ? -19.129 2.405 28.022 1.00 68.19 130 PRO A O 1
ATOM 1026 N N . HIS A 1 131 ? -17.824 0.988 26.872 1.00 67.31 131 HIS A N 1
ATOM 1027 C CA . HIS A 1 131 ? -17.600 1.928 25.779 1.00 67.31 131 HIS A CA 1
ATOM 1028 C C . HIS A 1 131 ? -18.941 2.399 25.194 1.00 67.31 131 HIS A C 1
ATOM 1030 O O . HIS A 1 131 ? -19.884 1.622 25.123 1.00 67.31 131 HIS A O 1
ATOM 1036 N N . GLU A 1 132 ? -19.027 3.645 24.729 1.00 69.88 132 GLU A N 1
ATOM 1037 C CA . GLU A 1 132 ? -20.268 4.242 24.201 1.00 69.88 132 GLU A CA 1
ATOM 1038 C C . GLU A 1 132 ? -20.943 3.388 23.109 1.00 69.88 132 GLU A C 1
ATOM 1040 O O . GLU A 1 132 ? -22.163 3.303 23.055 1.00 69.88 132 GLU A O 1
ATOM 1045 N N . TRP A 1 133 ? -20.159 2.676 22.292 1.00 71.56 133 TRP A N 1
ATOM 1046 C CA . TRP A 1 133 ? -20.666 1.736 21.283 1.00 71.56 133 TRP A CA 1
ATOM 1047 C C . TRP A 1 133 ? -21.239 0.428 21.861 1.00 71.56 133 TRP A C 1
ATOM 1049 O O . TRP A 1 133 ? -21.958 -0.283 21.163 1.00 71.56 133 TRP A O 1
ATOM 1059 N N . LEU A 1 134 ? -20.893 0.086 23.104 1.00 77.31 134 LEU A N 1
ATOM 1060 C CA . LEU A 1 134 ? -21.398 -1.065 23.857 1.00 77.31 134 LEU A CA 1
ATOM 1061 C C . LEU A 1 134 ? -22.667 -0.709 24.653 1.00 77.31 134 LEU A C 1
ATOM 1063 O O . LEU A 1 134 ? -23.452 -1.594 24.988 1.00 77.31 134 LEU A O 1
ATOM 1067 N N . VAL A 1 135 ? -22.892 0.578 24.936 1.00 77.56 135 VAL A N 1
ATOM 1068 C CA . VAL A 1 135 ? -24.130 1.066 25.551 1.00 77.56 135 VAL A CA 1
ATOM 1069 C C . VAL A 1 135 ? -25.216 1.107 24.479 1.00 77.56 135 VAL A C 1
ATOM 1071 O O . VAL A 1 135 ? -25.098 1.829 23.490 1.00 77.56 135 VAL A O 1
ATOM 1074 N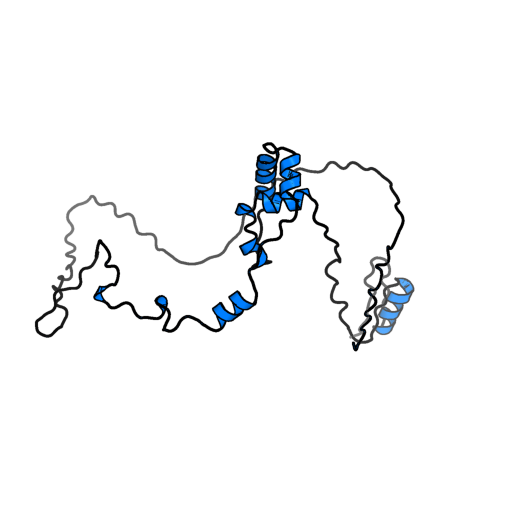 N . LEU A 1 136 ? -26.295 0.337 24.664 1.00 80.44 136 LEU A N 1
ATOM 1075 C CA . LEU A 1 136 ? -27.445 0.416 23.766 1.00 80.44 136 LEU A CA 1
ATOM 1076 C C . LEU A 1 136 ? -27.972 1.853 23.761 1.00 80.44 136 LEU A C 1
ATOM 1078 O O . LEU A 1 136 ? -28.352 2.392 24.803 1.00 80.44 136 LEU A O 1
ATOM 1082 N N . THR A 1 137 ? -28.013 2.468 22.581 1.00 82.31 137 THR A N 1
ATOM 1083 C CA . THR A 1 137 ? -28.613 3.789 22.429 1.00 82.31 137 THR A CA 1
ATOM 1084 C C . THR A 1 137 ? -30.097 3.699 22.798 1.00 82.31 137 THR A C 1
ATOM 1086 O O . THR A 1 137 ? -30.810 2.828 22.287 1.00 82.31 137 THR A O 1
ATOM 1089 N N . PRO A 1 138 ? -30.591 4.565 23.701 1.00 83.62 138 PRO A N 1
ATOM 1090 C CA . PRO A 1 138 ? -32.002 4.572 24.058 1.00 83.62 138 PRO A CA 1
ATOM 1091 C C . PRO A 1 138 ? -32.839 4.881 22.815 1.00 83.62 138 PRO A C 1
ATOM 1093 O O . PRO A 1 138 ? -32.435 5.696 21.982 1.00 83.62 138 PRO A O 1
ATOM 1096 N N . LYS A 1 139 ? -34.007 4.231 22.697 1.00 80.88 139 LYS A N 1
ATOM 1097 C CA . LYS A 1 139 ? -34.853 4.216 21.485 1.00 80.88 139 LYS A CA 1
ATOM 1098 C C . LYS A 1 139 ? -35.182 5.619 20.952 1.00 80.88 139 LYS A C 1
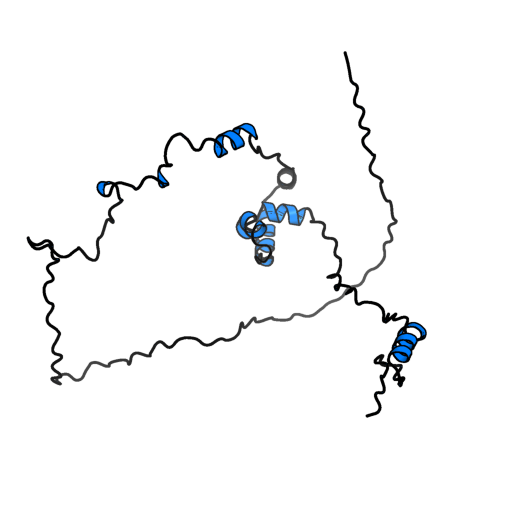ATOM 1100 O O . LYS A 1 139 ? -35.346 5.796 19.748 1.00 80.88 139 LYS A O 1
ATOM 1105 N N . ASP A 1 140 ? -35.224 6.601 21.845 1.00 83.62 140 ASP A N 1
ATOM 1106 C CA . ASP A 1 140 ? -35.571 7.996 21.565 1.00 83.62 140 ASP A CA 1
ATOM 1107 C C . ASP A 1 140 ? -34.454 8.778 20.868 1.00 83.62 140 ASP A C 1
ATOM 1109 O O . ASP A 1 140 ? -34.727 9.744 20.159 1.00 83.62 140 ASP A O 1
ATOM 1113 N N . LYS A 1 141 ? -33.198 8.345 21.039 1.00 82.62 141 LYS A N 1
ATOM 1114 C CA . LYS A 1 141 ? -32.006 8.970 20.445 1.00 82.62 141 LYS A CA 1
ATOM 1115 C C . LYS A 1 141 ? -31.556 8.285 19.156 1.00 82.62 141 LYS A C 1
ATOM 1117 O O . LYS A 1 141 ? -30.541 8.677 18.583 1.00 82.62 141 LYS A O 1
ATOM 1122 N N . LEU A 1 142 ? -32.274 7.255 18.699 1.00 83.06 142 LEU A N 1
ATOM 1123 C CA . LEU A 1 142 ? -31.962 6.618 17.424 1.00 83.06 142 LEU A CA 1
ATOM 1124 C C . LEU A 1 142 ? -32.238 7.610 16.286 1.00 83.06 142 LEU A C 1
ATOM 1126 O O . LEU A 1 142 ? -33.312 8.218 16.262 1.00 83.06 142 LEU A O 1
ATOM 1130 N N . PRO A 1 143 ? -31.315 7.754 15.320 1.00 84.38 143 PRO A N 1
ATOM 1131 C CA . PRO A 1 143 ? -31.552 8.575 14.143 1.00 84.38 143 PRO A CA 1
ATOM 1132 C C . PRO A 1 143 ? -32.770 8.031 13.386 1.00 84.38 143 PRO A C 1
ATOM 1134 O O . PRO A 1 143 ? -32.767 6.898 12.900 1.00 84.38 143 PRO A O 1
ATOM 1137 N N . LYS A 1 144 ? -33.839 8.832 13.331 1.00 80.31 144 LYS A N 1
ATOM 1138 C CA . LYS A 1 144 ? -35.058 8.497 12.590 1.00 80.31 144 LYS A CA 1
ATOM 1139 C C . LYS A 1 144 ? -34.832 8.825 11.109 1.00 80.31 144 LYS A C 1
ATOM 1141 O O . LYS A 1 144 ? -34.303 9.895 10.815 1.00 80.31 144 LYS A O 1
ATOM 1146 N N . PRO A 1 145 ? -35.202 7.933 10.177 1.00 81.75 145 PRO A N 1
ATOM 1147 C CA . PRO A 1 145 ? -35.092 8.223 8.753 1.00 81.75 145 PRO A CA 1
ATOM 1148 C C . PRO A 1 145 ? -36.024 9.381 8.370 1.00 81.75 145 PRO A C 1
ATOM 1150 O O . PRO A 1 145 ? -37.165 9.428 8.826 1.00 81.75 145 PRO A O 1
ATOM 1153 N N . GLU A 1 146 ? -35.547 10.279 7.506 1.00 80.06 146 GLU A N 1
ATOM 1154 C CA . GLU A 1 146 ? -36.296 11.453 7.022 1.00 80.06 146 GLU A CA 1
ATOM 1155 C C . GLU A 1 146 ? -37.577 11.058 6.271 1.00 80.06 146 GLU A C 1
ATOM 1157 O O . GLU A 1 146 ? -38.607 11.718 6.381 1.00 80.06 146 GLU A O 1
ATOM 1162 N N . ARG A 1 147 ? -37.541 9.924 5.558 1.00 82.31 147 ARG A N 1
ATOM 1163 C CA . ARG A 1 147 ? -38.688 9.382 4.828 1.00 82.31 147 ARG A CA 1
ATOM 1164 C C . ARG A 1 147 ? -38.953 7.936 5.222 1.00 82.31 147 ARG A C 1
ATOM 1166 O O . ARG A 1 147 ? -38.123 7.054 5.007 1.00 82.31 147 ARG A O 1
ATOM 1173 N N . ILE A 1 148 ? -40.154 7.682 5.731 1.00 77.75 148 ILE A N 1
ATOM 1174 C CA . ILE A 1 148 ? -40.652 6.337 6.024 1.00 77.75 148 ILE A CA 1
ATOM 1175 C C . ILE A 1 148 ? -41.566 5.928 4.866 1.00 77.75 148 ILE A C 1
ATOM 1177 O O . ILE A 1 148 ? -42.697 6.389 4.773 1.00 77.75 148 ILE A O 1
ATOM 1181 N N . ALA A 1 149 ? -41.060 5.084 3.961 1.00 78.00 149 ALA A N 1
ATOM 1182 C CA . ALA A 1 149 ? -41.803 4.647 2.772 1.00 78.00 149 ALA A CA 1
ATOM 1183 C C . ALA A 1 149 ? -43.025 3.765 3.098 1.00 78.00 149 ALA A C 1
ATOM 1185 O O . ALA A 1 149 ? -43.955 3.702 2.303 1.00 78.00 149 ALA A O 1
ATOM 1186 N N . PHE A 1 150 ? -43.033 3.122 4.270 1.00 78.75 150 PHE A N 1
ATOM 1187 C CA . PHE A 1 150 ? -44.128 2.277 4.749 1.00 78.75 150 PHE A CA 1
ATOM 1188 C C . PHE A 1 150 ? -44.413 2.607 6.220 1.00 78.75 150 PHE A C 1
ATOM 1190 O O . PHE A 1 150 ? -43.762 2.045 7.110 1.00 78.75 150 PHE A O 1
ATOM 1197 N N . PRO A 1 151 ? -45.302 3.577 6.505 1.00 78.44 151 PRO A N 1
ATOM 1198 C CA . PRO A 1 151 ? -45.678 3.889 7.876 1.00 78.44 151 PRO A CA 1
ATOM 1199 C C . PRO A 1 151 ? -46.324 2.662 8.523 1.00 78.44 151 PRO A C 1
ATOM 1201 O O . PRO A 1 151 ? -47.037 1.898 7.871 1.00 78.44 151 PRO A O 1
ATOM 1204 N N . LYS A 1 152 ? -46.054 2.451 9.816 1.00 78.50 152 LYS A N 1
ATOM 1205 C CA . LYS A 1 152 ? -46.710 1.366 10.551 1.00 78.50 152 LYS A CA 1
ATOM 1206 C C . LYS A 1 152 ? -48.222 1.623 10.558 1.00 78.50 152 LYS A C 1
ATOM 1208 O O . LYS A 1 152 ? -48.609 2.757 10.843 1.00 78.50 152 LYS A O 1
ATOM 1213 N N . PRO A 1 153 ? -49.045 0.600 10.277 1.00 79.81 153 PRO A N 1
ATOM 1214 C CA . PRO A 1 153 ? -50.493 0.732 10.322 1.00 79.81 153 PRO A CA 1
ATOM 1215 C C . PRO A 1 153 ? -50.965 1.240 11.692 1.00 79.81 153 PRO A C 1
ATOM 1217 O O . PRO A 1 153 ? -50.292 0.979 12.702 1.00 79.81 153 PRO A O 1
ATOM 1220 N N . PRO A 1 154 ? -52.098 1.961 11.746 1.00 79.69 154 PRO A N 1
ATOM 1221 C CA . PRO A 1 154 ? -52.657 2.442 13.000 1.00 79.69 154 PRO A CA 1
ATOM 1222 C C . PRO A 1 154 ? -52.933 1.270 13.949 1.00 79.69 154 PRO A C 1
ATOM 1224 O O . PRO A 1 154 ? -53.334 0.182 13.534 1.00 79.69 154 PRO A O 1
ATOM 1227 N N . LYS A 1 155 ? -52.676 1.486 15.240 1.00 82.88 155 LYS A N 1
ATOM 1228 C CA . LYS A 1 155 ? -52.935 0.486 16.280 1.00 82.88 155 LYS A CA 1
ATOM 1229 C C . LYS A 1 155 ? -54.364 0.634 16.787 1.00 82.88 155 LYS A C 1
ATOM 1231 O O . LYS A 1 155 ? -54.785 1.750 17.086 1.00 82.88 155 LYS A O 1
ATOM 1236 N N . ALA A 1 156 ? -55.076 -0.480 16.902 1.00 79.31 156 ALA A N 1
ATOM 1237 C CA . ALA A 1 156 ? -56.363 -0.540 17.580 1.00 79.31 156 ALA A CA 1
ATOM 1238 C C . ALA A 1 156 ? -56.175 -0.420 19.111 1.00 79.31 156 ALA A C 1
ATOM 1240 O O . ALA A 1 156 ? -55.051 -0.551 19.612 1.00 79.31 156 ALA A O 1
ATOM 1241 N N . PRO A 1 157 ? -57.251 -0.148 19.875 1.00 81.81 157 PRO A N 1
ATOM 1242 C CA . PRO A 1 157 ? -57.199 -0.030 21.339 1.00 81.81 157 PRO A CA 1
ATOM 1243 C C . PRO A 1 157 ? -56.729 -1.305 22.067 1.00 81.81 157 PRO A C 1
ATOM 1245 O O . PRO A 1 157 ? -56.343 -1.238 23.228 1.00 81.81 157 PRO A O 1
ATOM 1248 N N . ASP A 1 158 ? -56.718 -2.451 21.387 1.00 80.81 158 ASP A N 1
ATOM 1249 C CA . ASP A 1 158 ? -56.202 -3.749 21.844 1.00 80.81 158 ASP A CA 1
ATOM 1250 C C . ASP A 1 158 ? -54.693 -3.947 21.564 1.00 80.81 158 ASP A C 1
ATOM 1252 O O . ASP A 1 158 ? -54.111 -4.965 21.934 1.00 80.81 158 ASP A O 1
ATOM 1256 N N . GLY A 1 159 ? -54.042 -2.987 20.893 1.00 78.38 159 GLY A N 1
ATOM 1257 C CA . GLY A 1 159 ? -52.638 -3.058 20.489 1.00 78.38 159 GLY A CA 1
ATOM 1258 C C . GLY A 1 159 ? -52.376 -3.853 19.204 1.00 78.38 159 GLY A C 1
ATOM 1259 O O . GLY A 1 159 ? -51.214 -3.940 18.787 1.00 78.38 159 GLY A O 1
ATOM 1260 N N . SER A 1 160 ? -53.413 -4.390 18.554 1.00 78.81 160 SER A N 1
ATOM 1261 C CA . SER A 1 160 ? -53.291 -5.055 17.258 1.00 78.81 160 SER A CA 1
ATOM 1262 C C . SER A 1 160 ? -53.090 -4.031 16.131 1.00 78.81 160 SER A C 1
ATOM 1264 O O . SER A 1 160 ? -53.485 -2.865 16.223 1.00 78.81 160 SER A O 1
ATOM 1266 N N . LEU A 1 161 ? -52.388 -4.438 15.070 1.00 77.88 161 LEU A N 1
ATOM 1267 C CA . LEU A 1 161 ? -52.183 -3.595 13.891 1.00 77.88 161 LEU A CA 1
ATOM 1268 C C . LEU A 1 161 ? -53.433 -3.670 13.010 1.00 77.88 161 LEU A C 1
ATOM 1270 O O . LEU A 1 161 ? -53.770 -4.744 12.511 1.00 77.88 161 LEU A O 1
ATOM 1274 N N . VAL A 1 162 ? -54.092 -2.532 12.798 1.00 76.94 162 VAL A N 1
ATOM 1275 C CA . VAL A 1 162 ? -55.273 -2.432 11.937 1.00 76.94 162 VAL A CA 1
ATOM 1276 C C . VAL A 1 162 ? -54.810 -2.264 10.498 1.00 76.94 162 VAL A C 1
ATOM 1278 O O . VAL A 1 162 ? -54.194 -1.258 10.149 1.00 76.94 162 VAL A O 1
ATOM 1281 N N . TYR A 1 163 ? -55.113 -3.250 9.660 1.00 73.38 163 TYR A N 1
ATOM 1282 C CA . TYR A 1 163 ? -54.937 -3.154 8.215 1.00 73.38 163 TYR A CA 1
ATOM 1283 C C . TYR A 1 163 ? -56.294 -2.926 7.557 1.00 73.38 163 TYR A C 1
ATOM 1285 O O . TYR A 1 163 ? -57.249 -3.656 7.829 1.00 73.38 163 TYR A O 1
ATOM 1293 N N . GLU A 1 164 ? -56.365 -1.952 6.652 1.00 72.50 164 GLU A N 1
ATOM 1294 C CA . GLU A 1 164 ? -57.464 -1.880 5.697 1.00 72.50 164 GLU A CA 1
ATOM 1295 C C . GLU A 1 164 ? -57.333 -3.073 4.742 1.00 72.50 164 GLU A C 1
ATOM 1297 O O . GLU A 1 164 ? -56.291 -3.277 4.110 1.00 72.50 164 GLU A O 1
ATOM 1302 N N . ARG A 1 165 ? -58.359 -3.927 4.695 1.00 69.31 165 ARG A N 1
ATOM 1303 C CA . ARG A 1 165 ? -58.361 -5.090 3.805 1.00 69.31 165 ARG A CA 1
ATOM 1304 C C . ARG A 1 165 ? -58.477 -4.594 2.371 1.00 69.31 165 ARG A C 1
ATOM 1306 O O . ARG A 1 165 ? -59.561 -4.216 1.945 1.00 69.31 165 ARG A O 1
ATOM 1313 N N . VAL A 1 166 ? -57.370 -4.626 1.633 1.00 73.19 166 VAL A N 1
ATOM 1314 C CA . VAL A 1 166 ? -57.375 -4.373 0.190 1.00 73.19 166 VAL A CA 1
ATOM 1315 C C . VAL A 1 166 ? -58.181 -5.492 -0.475 1.00 73.19 166 VAL A C 1
ATOM 1317 O O . VAL A 1 166 ? -57.795 -6.657 -0.345 1.00 73.19 166 VAL A O 1
ATOM 1320 N N . PRO A 1 167 ? -59.296 -5.184 -1.160 1.00 77.12 167 PRO A N 1
ATOM 1321 C CA . PRO A 1 167 ? -60.054 -6.196 -1.876 1.00 77.12 167 PRO A CA 1
ATOM 1322 C C . PRO A 1 167 ? -59.169 -6.857 -2.936 1.00 77.12 167 PRO A C 1
ATOM 1324 O O . PRO A 1 167 ? -58.476 -6.174 -3.696 1.00 77.12 167 PRO A O 1
ATOM 1327 N N . ASN A 1 168 ? -59.189 -8.189 -3.001 1.00 66.50 168 ASN A N 1
ATOM 1328 C CA . ASN A 1 168 ? -58.553 -8.906 -4.099 1.00 66.50 168 ASN A CA 1
ATOM 1329 C C . ASN A 1 168 ? -59.219 -8.454 -5.403 1.00 66.50 168 ASN A C 1
ATOM 1331 O O . ASN A 1 168 ? -60.442 -8.499 -5.517 1.00 66.50 168 ASN A O 1
ATOM 1335 N N . LYS A 1 169 ? -58.426 -8.008 -6.383 1.00 65.94 169 LYS A N 1
ATOM 1336 C CA . LYS A 1 169 ? -58.943 -7.689 -7.716 1.00 65.94 169 LYS A CA 1
ATOM 1337 C C . LYS A 1 169 ? -59.550 -8.963 -8.309 1.00 65.94 169 LYS A C 1
ATOM 1339 O O . LYS A 1 169 ? -58.807 -9.876 -8.665 1.00 65.94 169 LYS A O 1
ATOM 1344 N N . CYS A 1 170 ? -60.874 -9.025 -8.419 1.00 58.12 170 CYS A N 1
ATOM 1345 C CA . CYS A 1 170 ? -61.521 -9.939 -9.350 1.00 58.12 170 CYS A CA 1
ATOM 1346 C C . CYS A 1 170 ? -61.149 -9.444 -10.749 1.00 58.12 170 CYS A C 1
ATOM 1348 O O . CYS A 1 170 ? -61.520 -8.341 -11.145 1.00 58.12 170 CYS A O 1
ATOM 1350 N N . ILE A 1 171 ? -60.299 -10.195 -11.444 1.00 58.00 171 ILE A N 1
ATOM 1351 C CA . ILE A 1 171 ? -59.929 -9.886 -12.822 1.00 58.00 171 ILE A CA 1
ATOM 1352 C C . ILE A 1 171 ? -61.087 -10.390 -13.683 1.00 58.00 171 ILE A C 1
ATOM 1354 O O . ILE A 1 171 ? -61.125 -11.564 -14.045 1.00 58.00 171 ILE A O 1
ATOM 1358 N N . ASP A 1 172 ? -62.047 -9.516 -13.971 1.00 54.69 172 ASP A N 1
ATOM 1359 C CA . ASP A 1 172 ? -63.085 -9.808 -14.953 1.00 54.69 172 ASP A CA 1
ATOM 1360 C C . ASP A 1 172 ? -62.471 -9.692 -16.353 1.00 54.69 172 ASP A C 1
ATOM 1362 O O . ASP A 1 172 ? -62.180 -8.603 -16.850 1.00 54.69 172 ASP A O 1
ATOM 1366 N N . PHE A 1 173 ? -62.243 -10.839 -16.995 1.00 53.91 173 PHE A N 1
ATOM 1367 C CA . PHE A 1 173 ? -61.820 -10.932 -18.393 1.00 53.91 173 PHE A CA 1
ATOM 1368 C C . PHE A 1 173 ? -62.995 -10.608 -19.329 1.00 53.91 173 PHE A C 1
ATOM 1370 O O . PHE A 1 173 ? -63.505 -11.476 -20.033 1.00 53.91 173 PHE A O 1
ATOM 1377 N N . SER A 1 174 ? -63.444 -9.353 -19.349 1.00 45.50 174 SER A N 1
ATOM 1378 C CA . SER A 1 174 ? -64.330 -8.864 -20.405 1.00 45.50 174 SER A CA 1
ATOM 1379 C C . SER A 1 174 ? -63.494 -8.208 -21.495 1.00 45.50 174 SER A C 1
ATOM 1381 O O . SER A 1 174 ? -63.081 -7.057 -21.388 1.00 45.50 174 SER A O 1
ATOM 1383 N N . VAL A 1 175 ? -63.271 -8.977 -22.557 1.00 55.41 175 VAL A N 1
ATOM 1384 C CA . VAL A 1 175 ? -62.739 -8.546 -23.851 1.00 55.41 175 VAL A CA 1
ATOM 1385 C C . VAL A 1 175 ? -63.528 -7.342 -24.364 1.00 55.41 175 VAL A C 1
ATOM 1387 O O . VAL A 1 175 ? -64.713 -7.477 -24.657 1.00 55.41 175 VAL A O 1
ATOM 1390 N N . LYS A 1 176 ? -62.865 -6.192 -24.492 1.00 49.53 176 LYS A N 1
ATOM 1391 C CA . LYS A 1 176 ? -63.176 -5.098 -25.425 1.00 49.53 176 LYS A CA 1
ATOM 1392 C C . LYS A 1 176 ? -62.008 -4.118 -25.368 1.00 49.53 176 LYS A C 1
ATOM 1394 O O . LYS A 1 176 ? -61.875 -3.408 -24.384 1.00 49.53 176 LYS A O 1
ATOM 1399 N N . ASP A 1 177 ? -61.117 -4.249 -26.348 1.00 40.62 177 ASP A N 1
ATOM 1400 C CA . ASP A 1 177 ? -60.364 -3.185 -27.033 1.00 40.62 177 ASP A CA 1
ATOM 1401 C C . ASP A 1 177 ? -59.113 -3.808 -27.688 1.00 40.62 177 ASP A C 1
ATOM 1403 O O . ASP A 1 177 ? -58.250 -4.347 -26.989 1.00 40.62 177 ASP A O 1
ATOM 1407 N N . PRO A 1 178 ? -59.003 -3.811 -29.031 1.00 53.19 178 PRO A N 1
ATOM 1408 C CA . PRO A 1 178 ? -57.869 -4.392 -29.732 1.00 53.19 178 PRO A CA 1
ATOM 1409 C C . PRO A 1 178 ? -56.788 -3.332 -29.960 1.00 53.19 178 PRO A C 1
ATOM 1411 O O . PRO A 1 178 ? -56.623 -2.882 -31.083 1.00 53.19 178 PRO A O 1
ATOM 1414 N N . ASP A 1 179 ? -56.062 -2.923 -28.917 1.00 50.25 179 ASP A N 1
ATOM 1415 C CA . ASP A 1 179 ? -54.713 -2.366 -29.114 1.00 50.25 179 ASP A CA 1
ATOM 1416 C C . ASP A 1 179 ? -53.906 -2.291 -27.808 1.00 50.25 179 ASP A C 1
ATOM 1418 O O . ASP A 1 179 ? -53.645 -1.231 -27.246 1.00 50.25 179 ASP A O 1
ATOM 1422 N N . VAL A 1 180 ? -53.492 -3.448 -27.287 1.00 48.59 180 VAL A N 1
ATOM 1423 C CA . VAL A 1 180 ? -52.361 -3.506 -26.351 1.00 48.59 180 VAL A CA 1
ATOM 1424 C C . VAL A 1 180 ? -51.495 -4.695 -26.739 1.00 48.59 180 VAL A C 1
ATOM 1426 O O . VAL A 1 180 ? -51.778 -5.847 -26.409 1.00 48.59 180 VAL A O 1
ATOM 1429 N N . THR A 1 181 ? -50.419 -4.411 -27.465 1.00 47.66 181 THR A N 1
ATOM 1430 C CA . THR A 1 181 ? -49.341 -5.362 -27.722 1.00 47.66 181 THR A CA 1
ATOM 1431 C C . THR A 1 181 ? -48.620 -5.654 -26.405 1.00 47.66 181 THR A C 1
ATOM 1433 O O . THR A 1 181 ? -47.781 -4.892 -25.929 1.00 47.66 181 THR A O 1
ATOM 1436 N N . ILE A 1 182 ? -48.974 -6.781 -25.788 1.00 46.62 182 ILE A N 1
ATOM 1437 C CA . ILE A 1 182 ? -48.263 -7.353 -24.646 1.00 46.62 182 ILE A CA 1
ATOM 1438 C C . ILE A 1 182 ? -46.962 -7.967 -25.176 1.00 46.62 182 ILE A C 1
ATOM 1440 O O . ILE A 1 182 ? -46.976 -9.013 -25.824 1.00 46.62 182 ILE A O 1
ATOM 1444 N N . LEU A 1 183 ? -45.825 -7.326 -24.899 1.00 45.41 183 LEU A N 1
ATOM 1445 C CA . LEU A 1 183 ? -44.516 -7.971 -25.023 1.00 45.41 183 LEU A CA 1
ATOM 1446 C C . LEU A 1 183 ? -44.413 -9.079 -23.956 1.00 45.41 183 LEU A C 1
ATOM 1448 O O . LEU A 1 183 ? -44.638 -8.796 -22.776 1.00 45.41 183 LEU A O 1
ATOM 1452 N N . PRO A 1 184 ? -44.084 -10.332 -24.317 1.00 41.75 184 PRO A N 1
ATOM 1453 C CA . PRO A 1 184 ? -43.966 -11.401 -23.338 1.00 41.75 184 PRO A CA 1
ATOM 1454 C C . PRO A 1 184 ? -42.722 -11.207 -22.461 1.00 41.75 184 PRO A C 1
ATOM 1456 O O . PRO A 1 184 ? -41.606 -11.029 -22.949 1.00 41.75 184 PRO A O 1
ATOM 1459 N N . ASN A 1 185 ? -42.931 -11.293 -21.146 1.00 42.84 185 ASN A N 1
ATOM 1460 C CA . ASN A 1 185 ? -41.887 -11.418 -20.134 1.00 42.84 185 ASN A CA 1
ATOM 1461 C C . ASN A 1 185 ? -40.983 -12.618 -20.452 1.00 42.84 185 ASN A C 1
ATOM 1463 O O . ASN A 1 185 ? -41.397 -13.769 -20.302 1.00 42.84 185 ASN A O 1
ATOM 1467 N N . THR A 1 186 ? -39.726 -12.366 -20.813 1.00 38.38 186 THR A N 1
ATOM 1468 C CA . THR A 1 186 ? -38.697 -13.407 -20.789 1.00 38.38 186 THR A CA 1
ATOM 1469 C C . THR A 1 186 ? -38.236 -13.633 -19.355 1.00 38.38 186 THR A C 1
ATOM 1471 O O . THR A 1 186 ? -37.680 -12.757 -18.694 1.00 38.38 186 THR A O 1
ATOM 1474 N N . THR A 1 187 ? -38.496 -14.851 -18.907 1.00 37.72 187 THR A N 1
ATOM 1475 C CA . THR A 1 187 ? -38.042 -15.515 -17.691 1.00 37.72 187 THR A CA 1
ATOM 1476 C C . THR A 1 187 ? -36.564 -15.279 -17.371 1.00 37.72 187 THR A C 1
ATOM 1478 O O . THR A 1 187 ? -35.682 -15.587 -18.172 1.00 37.72 187 THR A O 1
ATOM 1481 N N . ILE A 1 188 ? -36.292 -14.826 -16.145 1.00 43.38 188 ILE A N 1
ATOM 1482 C CA . ILE A 1 188 ? -34.982 -14.956 -15.501 1.00 43.38 188 ILE A CA 1
ATOM 1483 C C . ILE A 1 188 ? -34.789 -16.437 -15.155 1.00 43.38 188 ILE A C 1
ATOM 1485 O O . ILE A 1 188 ? -35.571 -17.014 -14.400 1.00 43.38 188 ILE A O 1
ATOM 1489 N N . THR A 1 189 ? -33.744 -17.061 -15.693 1.00 37.84 189 THR A N 1
ATOM 1490 C CA . THR A 1 189 ? -33.216 -18.335 -15.191 1.00 37.84 189 THR A CA 1
ATOM 1491 C C . THR A 1 189 ? -31.705 -18.226 -15.028 1.00 37.84 189 THR A C 1
ATOM 1493 O O . THR A 1 189 ? -31.008 -17.504 -15.737 1.00 37.84 189 THR A O 1
ATOM 1496 N N . THR A 1 190 ? -31.244 -1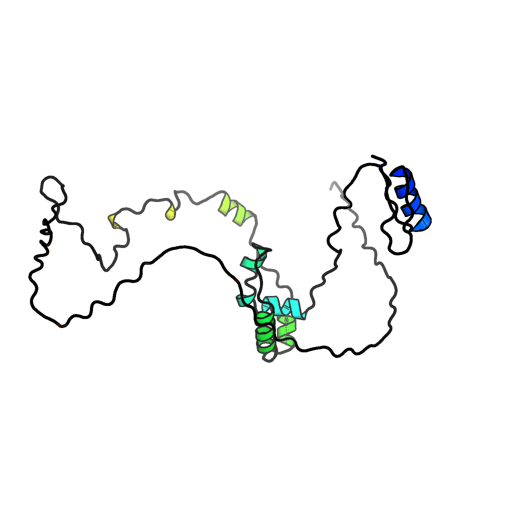8.908 -13.996 1.00 35.53 190 THR A N 1
ATOM 1497 C CA . THR A 1 190 ? -30.020 -18.705 -13.236 1.00 35.53 190 THR A CA 1
ATOM 1498 C C . THR A 1 190 ? -28.952 -19.737 -13.643 1.00 35.53 190 THR A C 1
ATOM 1500 O O . THR A 1 190 ? -29.275 -20.906 -13.801 1.00 35.53 190 THR A O 1
ATOM 1503 N N . ILE A 1 191 ? -27.685 -19.289 -13.696 1.00 36.19 191 ILE A N 1
ATOM 1504 C CA . ILE A 1 191 ? -26.398 -20.036 -13.692 1.00 36.19 191 ILE A CA 1
ATOM 1505 C C . ILE A 1 191 ? -25.978 -20.783 -14.974 1.00 36.19 191 ILE A C 1
ATOM 1507 O O . ILE A 1 191 ? -26.602 -21.745 -15.402 1.00 36.19 191 ILE A O 1
ATOM 1511 N N . GLY A 1 192 ? -24.780 -20.439 -15.470 1.00 28.61 192 GLY A N 1
ATOM 1512 C CA . GLY A 1 192 ? -24.011 -21.272 -16.396 1.00 28.61 192 GLY A CA 1
ATOM 1513 C C . GLY A 1 192 ? -22.751 -20.584 -16.926 1.00 28.61 192 GLY A C 1
ATOM 1514 O O . GLY A 1 192 ? -22.815 -19.799 -17.857 1.00 28.61 192 GLY A O 1
ATOM 1515 N N . SER A 1 193 ? -21.620 -20.869 -16.286 1.00 34.16 193 SER A N 1
ATOM 1516 C CA . SER A 1 193 ? -20.222 -20.674 -16.699 1.00 34.16 193 SER A CA 1
ATOM 1517 C C . SER A 1 193 ? -19.954 -20.455 -18.197 1.00 34.16 193 SER A C 1
ATOM 1519 O O . SER A 1 193 ? -20.356 -21.299 -18.979 1.00 34.16 193 SER A O 1
ATOM 1521 N N . THR A 1 194 ? -19.123 -19.463 -18.564 1.00 29.45 194 THR A N 1
ATOM 1522 C CA . THR A 1 194 ? -17.975 -19.653 -19.486 1.00 29.45 194 THR A CA 1
ATOM 1523 C C . THR A 1 194 ? -17.124 -18.393 -19.691 1.00 29.45 194 THR A C 1
ATOM 1525 O O . THR A 1 194 ? -17.629 -17.303 -19.928 1.00 29.45 194 THR A O 1
ATOM 1528 N N . ALA A 1 195 ? -15.811 -18.630 -19.665 1.00 32.59 195 ALA A N 1
ATOM 1529 C CA . ALA A 1 195 ? -14.792 -18.089 -20.566 1.00 32.59 195 ALA A CA 1
ATOM 1530 C C . ALA A 1 195 ? -14.576 -16.566 -20.654 1.00 32.59 195 ALA A C 1
ATOM 1532 O O . ALA A 1 195 ? -15.119 -15.837 -21.476 1.00 32.59 195 ALA A O 1
ATOM 1533 N N . ILE A 1 196 ? -13.586 -16.164 -19.864 1.00 34.78 196 ILE A N 1
ATOM 1534 C CA . ILE A 1 196 ? -12.540 -15.191 -20.181 1.00 34.78 196 ILE A CA 1
ATOM 1535 C C . ILE A 1 196 ? -12.192 -15.242 -21.682 1.00 34.78 196 ILE A C 1
ATOM 1537 O O . ILE A 1 196 ? -11.717 -16.274 -22.154 1.00 34.78 196 ILE A O 1
ATOM 1541 N N . ASN A 1 197 ? -12.338 -14.130 -22.407 1.00 32.78 197 ASN A N 1
ATOM 1542 C CA . ASN A 1 197 ? -11.678 -13.954 -23.699 1.00 32.78 197 ASN A CA 1
ATOM 1543 C C . ASN A 1 197 ? -10.753 -12.735 -23.642 1.00 32.78 197 ASN A C 1
ATOM 1545 O O . ASN A 1 197 ? -11.179 -11.583 -23.609 1.00 32.78 197 ASN A O 1
ATOM 1549 N N . THR A 1 198 ? -9.462 -13.039 -23.529 1.00 34.62 198 THR A N 1
ATOM 1550 C CA . THR A 1 198 ? -8.342 -12.105 -23.621 1.00 34.62 198 THR A CA 1
ATOM 1551 C C . THR A 1 198 ? -7.897 -12.094 -25.075 1.00 34.62 198 THR A C 1
ATOM 1553 O O . THR A 1 198 ? -7.365 -13.095 -25.550 1.00 34.62 198 THR A O 1
ATOM 1556 N N . GLN A 1 199 ? -8.080 -10.979 -25.779 1.00 34.84 199 GLN A N 1
ATOM 1557 C CA . GLN A 1 199 ? -7.418 -10.793 -27.065 1.00 34.84 199 GLN A CA 1
ATOM 1558 C C . GLN A 1 199 ? -5.970 -10.367 -26.823 1.00 34.84 199 GLN A C 1
ATOM 1560 O O . GLN A 1 199 ? -5.671 -9.230 -26.466 1.00 34.84 199 GLN A O 1
ATOM 1565 N N . VAL A 1 200 ? -5.081 -11.348 -26.969 1.00 33.62 200 VAL A N 1
ATOM 1566 C CA . VAL A 1 200 ? -3.635 -11.183 -27.081 1.00 33.62 200 VAL A CA 1
ATOM 1567 C C . VAL A 1 200 ? -3.321 -10.961 -28.557 1.00 33.62 200 VAL A C 1
ATOM 1569 O O . VAL A 1 200 ? -3.438 -11.882 -29.361 1.00 33.62 200 VAL A O 1
ATOM 1572 N N . THR A 1 201 ? -2.903 -9.752 -28.920 1.00 32.50 201 THR A N 1
ATOM 1573 C CA . THR A 1 201 ? -2.222 -9.496 -30.193 1.00 32.50 201 THR A CA 1
ATOM 1574 C C . THR A 1 201 ? -0.720 -9.646 -29.974 1.00 32.50 201 THR A C 1
ATOM 1576 O O . THR A 1 201 ? -0.099 -8.848 -29.269 1.00 32.50 201 THR A O 1
ATOM 1579 N N . ASN A 1 202 ? -0.153 -10.703 -30.554 1.00 33.12 202 ASN A N 1
ATOM 1580 C CA . ASN A 1 202 ? 1.282 -10.958 -30.623 1.00 33.12 202 ASN A CA 1
ATOM 1581 C C . ASN A 1 202 ? 1.954 -9.966 -31.582 1.00 33.12 202 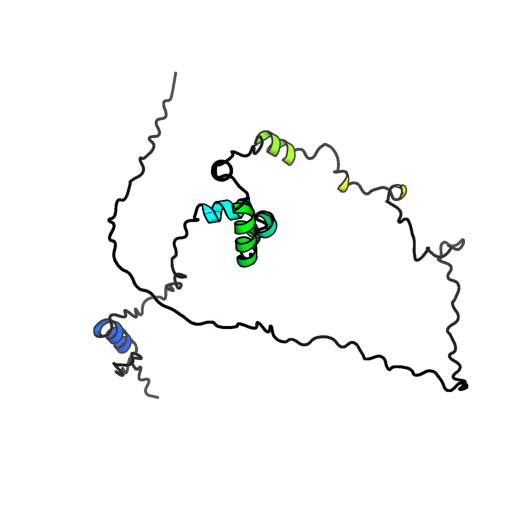ASN A C 1
ATOM 1583 O O . ASN A 1 202 ? 1.498 -9.810 -32.712 1.00 33.12 202 ASN A O 1
ATOM 1587 N N . LEU A 1 203 ? 3.083 -9.384 -31.170 1.00 28.39 203 LEU A N 1
ATOM 1588 C CA . LEU A 1 203 ? 4.091 -8.881 -32.100 1.00 28.39 203 LEU A CA 1
ATOM 1589 C C . LEU A 1 203 ? 5.463 -9.427 -31.693 1.00 28.39 203 LEU A C 1
ATOM 1591 O O . LEU A 1 203 ? 5.870 -9.392 -30.532 1.00 28.39 203 LEU A O 1
ATOM 1595 N N . SER A 1 204 ? 6.104 -10.014 -32.688 1.00 31.11 204 SER A N 1
ATOM 1596 C CA . SER A 1 204 ? 7.294 -10.848 -32.677 1.00 31.11 204 SER A CA 1
ATOM 1597 C C . SER A 1 204 ? 8.606 -10.064 -32.539 1.00 31.11 204 SER A C 1
ATOM 1599 O O . SER A 1 204 ? 8.812 -9.052 -33.195 1.00 31.11 204 SER A O 1
ATOM 1601 N N . THR A 1 205 ? 9.481 -10.608 -31.688 1.00 28.23 205 THR A N 1
ATOM 1602 C CA . THR A 1 205 ? 10.951 -10.741 -31.798 1.00 28.23 205 THR A CA 1
ATOM 1603 C C . THR A 1 205 ? 11.761 -9.762 -32.659 1.00 28.23 205 THR A C 1
ATOM 1605 O O . THR A 1 205 ? 11.693 -9.798 -33.884 1.00 28.23 205 THR A O 1
ATOM 1608 N N . SER A 1 206 ? 12.752 -9.132 -32.020 1.00 30.19 206 SER A N 1
ATOM 1609 C CA . SER A 1 206 ? 14.104 -8.992 -32.579 1.00 30.19 206 SER A CA 1
ATOM 1610 C C . SER A 1 206 ? 15.153 -9.096 -31.466 1.00 30.19 206 SER A C 1
ATOM 1612 O O . SER A 1 206 ? 15.164 -8.319 -30.512 1.00 30.19 206 SER A O 1
ATOM 1614 N N . SER A 1 207 ? 16.008 -10.104 -31.594 1.00 29.66 207 SER A N 1
ATOM 1615 C CA . SER A 1 207 ? 17.190 -10.406 -30.792 1.00 29.66 207 SER A CA 1
ATOM 1616 C C . SER A 1 207 ? 18.374 -9.506 -31.151 1.00 29.66 207 SER A C 1
ATOM 1618 O O . SER A 1 207 ? 18.671 -9.343 -32.332 1.00 29.66 207 SER A O 1
ATOM 1620 N N . SER A 1 208 ? 19.128 -9.046 -30.152 1.00 30.50 208 SER A N 1
ATOM 1621 C CA . SER A 1 208 ? 20.511 -8.593 -30.334 1.00 30.50 208 SER A CA 1
ATOM 1622 C C . SER A 1 208 ? 21.369 -8.978 -29.127 1.00 30.50 208 SER A C 1
ATOM 1624 O O . SER A 1 208 ? 21.068 -8.646 -27.982 1.00 30.50 208 SER A O 1
ATOM 1626 N N . SER A 1 209 ? 22.419 -9.724 -29.439 1.00 28.27 209 SER A N 1
ATOM 1627 C CA . SER A 1 209 ? 23.515 -10.245 -28.627 1.00 28.27 209 SER A CA 1
ATOM 1628 C C . SER A 1 209 ? 24.546 -9.189 -28.208 1.00 28.27 209 SER A C 1
ATOM 1630 O O . SER A 1 209 ? 24.908 -8.365 -29.043 1.00 28.27 209 SER A O 1
ATOM 1632 N N . SER A 1 210 ? 25.105 -9.310 -26.995 1.00 30.06 210 SER A N 1
ATOM 1633 C CA . SER A 1 210 ? 26.473 -8.888 -26.595 1.00 30.06 210 SER A CA 1
ATOM 1634 C C . SER A 1 210 ? 26.654 -9.158 -25.081 1.00 30.06 210 SER A C 1
ATOM 1636 O O . SER A 1 210 ? 25.869 -8.695 -24.265 1.00 30.06 210 SER A O 1
ATOM 1638 N N . SER A 1 211 ? 27.411 -10.177 -24.657 1.00 28.62 211 SER A N 1
ATOM 1639 C CA . SER A 1 211 ? 28.879 -10.281 -24.502 1.00 28.62 211 SER A CA 1
ATOM 1640 C C . SER A 1 211 ? 29.427 -9.751 -23.163 1.00 28.62 211 SER A C 1
ATOM 1642 O O . SER A 1 211 ? 29.425 -8.550 -22.934 1.00 28.62 211 SER A O 1
ATOM 1644 N N . GLY A 1 212 ? 29.980 -10.677 -22.361 1.00 25.69 212 GLY A N 1
ATOM 1645 C CA . GLY A 1 212 ? 31.222 -10.527 -21.582 1.00 25.69 212 GLY A CA 1
ATOM 1646 C C . GLY A 1 212 ? 31.229 -9.625 -20.339 1.00 25.69 212 GLY A C 1
ATOM 1647 O O . GLY A 1 212 ? 30.971 -8.433 -20.421 1.00 25.69 212 GLY A O 1
ATOM 1648 N N . GLY A 1 213 ? 31.659 -10.169 -19.194 1.00 28.41 213 GLY A N 1
ATOM 1649 C CA . GLY A 1 213 ? 32.078 -9.337 -18.060 1.00 28.41 213 GLY A CA 1
ATOM 1650 C C . GLY A 1 213 ? 32.133 -10.061 -16.721 1.00 28.41 213 GLY A C 1
ATOM 1651 O O . GLY A 1 213 ? 31.182 -10.025 -15.949 1.00 28.41 213 GLY A O 1
ATOM 1652 N N . ASN A 1 214 ? 33.267 -10.702 -16.457 1.00 30.22 214 ASN A N 1
ATOM 1653 C CA . ASN A 1 214 ? 33.659 -11.296 -15.180 1.00 30.22 214 ASN A CA 1
ATOM 1654 C C . ASN A 1 214 ? 33.533 -10.283 -14.031 1.00 30.22 214 ASN A C 1
ATOM 1656 O O . ASN A 1 214 ? 33.909 -9.131 -14.222 1.00 30.22 214 ASN A O 1
ATOM 1660 N N . ASN A 1 215 ? 33.120 -10.702 -12.828 1.00 33.00 215 ASN A N 1
ATOM 1661 C CA . ASN A 1 215 ? 33.630 -10.057 -11.618 1.00 33.00 215 ASN A CA 1
ATOM 1662 C C . ASN A 1 215 ? 33.576 -10.952 -10.380 1.00 33.00 215 ASN A C 1
ATOM 1664 O O . ASN A 1 215 ? 32.567 -11.570 -10.041 1.00 33.00 215 ASN A O 1
ATOM 1668 N N . SER A 1 216 ? 34.740 -10.994 -9.747 1.00 33.84 216 SER A N 1
ATOM 1669 C CA . SER A 1 216 ? 35.166 -11.887 -8.690 1.00 33.84 216 SER A CA 1
ATOM 1670 C C . SER A 1 216 ? 34.472 -11.645 -7.350 1.00 33.84 216 SER A C 1
ATOM 1672 O O . SER A 1 216 ? 34.134 -10.532 -6.954 1.00 33.84 216 SER A O 1
ATOM 1674 N N . THR A 1 217 ? 34.338 -12.750 -6.628 1.00 31.83 217 THR A N 1
ATOM 1675 C CA . THR A 1 217 ? 34.037 -12.897 -5.204 1.00 31.83 217 THR A CA 1
ATOM 1676 C C . THR A 1 217 ? 34.810 -11.939 -4.293 1.00 31.83 217 THR A C 1
ATOM 1678 O O . THR A 1 217 ? 36.038 -11.941 -4.290 1.00 31.83 217 THR A O 1
ATOM 1681 N N . SER A 1 218 ? 34.103 -11.238 -3.399 1.00 34.19 218 SER A N 1
ATOM 1682 C CA . SER A 1 218 ? 34.671 -10.808 -2.116 1.00 34.19 218 SER A CA 1
ATOM 1683 C C . SER A 1 218 ? 33.607 -10.845 -1.016 1.00 34.19 218 SER A C 1
ATOM 1685 O O . SER A 1 218 ? 32.675 -10.041 -0.969 1.00 34.19 218 SER A O 1
ATOM 1687 N N . ILE A 1 219 ? 33.731 -11.850 -0.150 1.00 35.41 219 ILE A N 1
ATOM 1688 C CA . ILE A 1 219 ? 32.919 -12.069 1.047 1.00 35.41 219 ILE A CA 1
ATOM 1689 C C . ILE A 1 219 ? 33.461 -11.143 2.145 1.00 35.41 219 ILE A C 1
ATOM 1691 O O . ILE A 1 219 ? 34.532 -11.396 2.692 1.00 35.41 219 ILE A O 1
ATOM 1695 N N . ARG A 1 220 ? 32.730 -10.079 2.502 1.00 38.38 220 ARG A N 1
ATOM 1696 C CA . ARG A 1 220 ? 33.018 -9.299 3.720 1.00 38.38 220 ARG A CA 1
ATOM 1697 C C . ARG A 1 220 ? 32.361 -9.964 4.932 1.00 38.38 220 ARG A C 1
ATOM 1699 O O . ARG A 1 220 ? 31.136 -9.979 5.049 1.00 38.38 220 ARG A O 1
ATOM 1706 N N . LYS A 1 221 ? 33.193 -10.504 5.829 1.00 35.88 221 LYS A N 1
ATOM 1707 C CA . LYS A 1 221 ? 32.822 -10.950 7.183 1.00 35.88 221 LYS A CA 1
ATOM 1708 C C . LYS A 1 221 ? 32.338 -9.749 8.014 1.00 35.88 221 LYS A C 1
ATOM 1710 O O . LYS A 1 221 ? 32.921 -8.670 7.929 1.00 35.88 221 LYS A O 1
ATOM 1715 N N . ARG A 1 222 ? 31.271 -9.935 8.799 1.00 37.84 222 ARG A N 1
ATOM 1716 C CA . ARG A 1 222 ? 30.813 -8.975 9.822 1.00 37.84 222 ARG A CA 1
ATOM 1717 C C . ARG A 1 222 ? 31.628 -9.177 11.110 1.00 37.84 222 ARG A C 1
ATOM 1719 O O . ARG A 1 222 ? 31.898 -10.335 11.424 1.00 37.84 222 ARG A O 1
ATOM 1726 N N . PRO A 1 223 ? 31.992 -8.114 11.843 1.00 40.28 223 PRO A N 1
ATOM 1727 C CA . PRO A 1 223 ? 32.601 -8.245 13.161 1.00 40.28 223 PRO A CA 1
ATOM 1728 C C . PRO A 1 223 ? 31.563 -8.616 14.233 1.00 40.28 223 PRO A C 1
ATOM 1730 O O . PRO A 1 223 ? 30.393 -8.240 14.145 1.00 40.28 223 PRO A O 1
ATOM 1733 N N . HIS A 1 224 ? 32.036 -9.412 15.188 1.00 35.72 224 HIS A N 1
ATOM 1734 C CA . HIS A 1 224 ? 31.374 -9.941 16.378 1.00 35.72 224 HIS A CA 1
ATOM 1735 C C . HIS A 1 224 ? 31.363 -8.862 17.475 1.00 35.72 224 HIS A C 1
ATOM 1737 O O . HIS A 1 224 ? 32.363 -8.166 17.629 1.00 35.72 224 HIS A O 1
ATOM 1743 N N . GLU A 1 225 ? 30.245 -8.695 18.187 1.00 43.84 225 GLU A N 1
ATOM 1744 C CA . GLU A 1 225 ? 30.157 -7.801 19.349 1.00 43.84 225 GLU A CA 1
ATOM 1745 C C . GLU A 1 225 ? 30.580 -8.549 20.616 1.00 43.84 225 GLU A C 1
ATOM 1747 O O . GLU A 1 225 ? 30.062 -9.632 20.898 1.00 43.84 225 GLU A O 1
ATOM 1752 N N . ASP A 1 226 ? 31.510 -7.961 21.366 1.00 40.00 226 ASP A N 1
ATOM 1753 C CA . ASP A 1 226 ? 31.952 -8.455 22.665 1.00 40.00 226 ASP A CA 1
ATOM 1754 C C . ASP A 1 226 ? 31.050 -7.896 23.771 1.00 40.00 226 ASP A C 1
ATOM 1756 O O . ASP A 1 226 ? 30.904 -6.686 23.953 1.00 40.00 226 ASP A O 1
ATOM 1760 N N . ILE A 1 227 ? 30.429 -8.814 24.508 1.00 41.56 227 ILE A N 1
ATOM 1761 C CA . ILE A 1 227 ? 29.679 -8.565 25.737 1.00 41.56 227 ILE A CA 1
ATOM 1762 C C . ILE A 1 227 ? 30.697 -8.554 26.878 1.00 41.56 227 ILE A C 1
ATOM 1764 O O . ILE A 1 227 ? 31.208 -9.609 27.235 1.00 41.56 227 ILE A O 1
ATOM 1768 N N . ASN A 1 228 ? 30.951 -7.390 27.476 1.00 41.97 228 ASN A N 1
ATOM 1769 C CA . ASN A 1 228 ? 31.601 -7.300 28.782 1.00 41.97 228 ASN A CA 1
ATOM 1770 C C . ASN A 1 228 ? 30.630 -6.660 29.774 1.00 41.97 228 ASN A C 1
ATOM 1772 O O . ASN A 1 228 ? 30.344 -5.466 29.707 1.00 41.97 228 ASN A O 1
ATOM 1776 N N . GLY A 1 229 ? 30.115 -7.489 30.681 1.00 34.75 229 GLY A N 1
ATOM 1777 C CA . GLY A 1 229 ? 29.562 -7.033 31.946 1.00 34.75 229 GLY A CA 1
ATOM 1778 C C . GLY A 1 229 ? 30.704 -6.731 32.913 1.00 34.75 229 GLY A C 1
ATOM 1779 O O . GLY A 1 229 ? 31.619 -7.540 33.049 1.00 34.75 229 GLY A O 1
ATOM 1780 N N . SER A 1 230 ? 30.645 -5.582 33.583 1.00 44.34 230 SER A N 1
ATOM 1781 C CA . SER A 1 230 ? 31.377 -5.362 34.828 1.00 44.34 230 SER A CA 1
ATOM 1782 C C . SER A 1 230 ? 30.373 -5.108 35.940 1.00 44.34 230 SER A C 1
ATOM 1784 O O . SER A 1 230 ? 29.601 -4.148 35.901 1.00 44.34 230 SER A O 1
ATOM 1786 N N . GLU A 1 231 ? 30.390 -6.012 36.906 1.00 42.31 231 GLU A N 1
ATOM 1787 C CA . GLU A 1 231 ? 29.789 -5.864 38.217 1.00 42.31 231 GLU A CA 1
ATOM 1788 C C . GLU A 1 231 ? 30.587 -4.858 39.071 1.00 42.31 231 GLU A C 1
ATOM 1790 O O . GLU A 1 231 ? 31.800 -4.731 38.916 1.00 42.31 231 GLU A O 1
ATOM 1795 N N . ASN A 1 232 ? 29.873 -4.259 40.027 1.00 38.84 232 ASN A N 1
ATOM 1796 C CA . ASN A 1 232 ? 30.320 -3.753 41.331 1.00 38.84 232 ASN A CA 1
ATOM 1797 C C . ASN A 1 232 ? 31.160 -2.463 41.409 1.00 38.84 232 ASN A C 1
ATOM 1799 O O . ASN A 1 232 ? 32.290 -2.377 40.933 1.00 38.84 232 ASN A O 1
ATOM 1803 N N . GLY A 1 233 ? 30.586 -1.497 42.137 1.00 36.91 233 GLY A N 1
ATOM 1804 C CA . GLY A 1 233 ? 31.145 -0.208 42.542 1.00 36.91 233 GLY A CA 1
ATOM 1805 C C . GLY A 1 233 ? 30.030 0.757 42.903 1.00 36.91 233 GLY A C 1
ATOM 1806 O O . GLY A 1 233 ? 29.684 1.571 42.023 1.00 36.91 233 GLY A O 1
#

Organism: Megaselia scalaris (NCBI:txid36166)

Sequence (233 aa):
KKFSNRCSIVSCGKEFKLKSHLARHYAQAHGLAVRSGSPRPIMKTRTAFYMHANVMTRLSRILCRHLIKSKKAARQPSFVINTHLVRQEFILNLSGKNPTDLKNILIYKKKQRGSVTKIANKLGSPGSGPHEWLVLTPKDKLPKPERIAFPKPPKAPDGSLVYERVPNKCIDFSVKDPDVTILPNTTITTIGSTAINTQVTNLSTSSSSSSGGNNSTSIRKRPHEDINGSENG

pLDDT: mean 70.89, std 22.88, range [25.69, 97.44]

Secondary structure (DSSP, 8-state):
---PEEP-STTT--EESSHHHHHHHHHHHH------S-----------------HHHHHHHHHTHHHHTHHHHHH-TT----HHHHHHHHHHHHHTS-HHHHHHHHSPP------HHHHHHHHH---SSS-TTTSPPPGGGS---S--SSPPPPBPTTS-B----PPP---------S------------------------------------------PPPPPP-------

Radius of gyration: 38.11 Å; chains: 1; bounding box: 100×79×75 Å

InterPro domains:
  IPR013087 Zinc finger C2H2-type [PS00028] (7-30)
  IPR013087 Zinc finger C2H2-type [PS50157] (5-30)
  IPR035170 Metastasis-associated protein MTA1, R1 domain [PF17226] (42-123)
  IPR040138 Mesoderm induction early response protein/metastasis-associated protein [PTHR10865] (6-144)

Foldseek 3Di:
DQDWDFDPPPPGRDIDSDPVVVQVCCCPVPVDRPDPPDPPPPPPPPPDDDDDDDLLNVLLCQQVVVQQVVVVCVVDVPDDRPVVVSVVSSVVVVVPDDPVVSVVSSDDDDDDPDDPVVVVCVVVPPDPDDPPVRDPDPPVPPDDDPDDPDDQADADPVRDRDDDDDDDDPPPPDDDDPDDPDDDDDDDDDDDDDDDDDDDDDDDDDDDDDDDDDDDDDDDDDDDDDDDDDDDD